Protein AF-A0A645E9T7-F1 (afdb_monomer)

pLDDT: mean 78.06, std 12.27, range [35.78, 94.56]

Secondary structure (DSSP, 8-state):
-HHHHHHHHHHHHHHHHHHHHHHHHHHHHHHHHHHHHSHHHHHHHHHT--HHHHHHHHHHHHHHHHHHHHHHHHHHHHHHHHTTPPP-TTS-HHHHHHHHHHHHHHHHHHHHHHHHHHHHHHHHHTT-EEEEPPSS--SSS---HHHHHTS--SSS-EEEEEEEEE-TTS-EEEEEEEEEE-S-TTTSEEEEEEEEEEE-SSHHHHHHHHHHHHHS---SSSS-------EE---SSSSEEEEE---TT-TTEEEEEEEETTEEEEEEEEEGGG-----HHHHHHHHHHHHHHHHHHHHHHHT-

Foldseek 3Di:
DVVLVVLVVQLVVLVVVLVVLVVVLVVLVVVVVVLVVQLVSQLCCLFFNDLVSVLVNVVSVLVSVVSVVSNVVSVVVSVCVVVVHDDDPVPPVVVVVVVVVVSVVVVVVSVVVVVVVVVVVVVQVVVFDWAWDDPDDDPALDDDPCQLVVHDPDPWDKGWTWTWGQHPQRKIKIKIKIFTADPDPPPRTQKIKMKIKIFHPFQVSLVSSVVSCQVPVDDDDDDDDAWDHWDWDDDPLAPTKIKTQRDQWALQKIWIWGRHRRMIMIMIIGGCVVPRPNDPVVSVVNHVSCCVRSVNSSSVRVVD

Radius of gyration: 28.61 Å; Cα contacts (8 Å, |Δi|>4): 414; chains: 1; bounding box: 71×38×80 Å

Mean predicted aligned error: 10.93 Å

Solvent-accessible surface area (backbone atoms only — not comparable to full-atom values): 16525 Å² total; per-residue (Å²): 113,65,70,62,53,53,51,52,50,50,43,52,50,34,47,49,51,29,51,50,44,48,50,52,44,51,52,50,52,48,51,49,53,50,43,59,69,39,32,54,51,38,28,48,42,61,40,46,41,57,67,67,59,56,49,51,53,55,51,46,53,54,49,40,52,51,33,47,50,51,29,51,51,46,51,50,52,53,53,41,52,74,71,68,50,77,84,67,86,77,56,68,56,64,61,59,46,51,55,50,48,52,60,55,58,52,49,52,59,54,50,51,50,48,52,52,49,52,52,48,51,55,56,42,68,76,52,62,51,77,37,72,60,72,96,61,87,67,99,55,57,62,79,54,66,47,72,78,71,71,52,79,86,57,100,48,66,76,46,53,37,29,41,54,45,76,32,82,59,55,22,37,38,40,36,41,40,37,35,29,49,39,97,44,92,88,77,41,51,39,33,40,36,36,27,37,29,38,40,39,82,43,42,72,60,32,54,58,30,49,54,21,42,67,76,34,81,63,84,77,83,77,89,84,77,80,58,51,75,73,43,79,50,92,68,92,69,48,80,41,40,35,34,31,45,35,40,104,83,47,26,37,34,33,38,40,40,36,36,45,71,31,34,39,37,40,36,40,40,36,38,57,86,74,40,80,46,91,43,69,69,60,25,49,53,51,37,51,54,49,48,70,59,47,50,60,59,37,35,56,46,71,76,106

Structure (mmCIF, N/CA/C/O backbone):
data_AF-A0A645E9T7-F1
#
_entry.id   AF-A0A645E9T7-F1
#
loop_
_atom_site.group_PDB
_atom_site.id
_atom_site.type_symbol
_atom_site.label_atom_id
_atom_site.label_alt_id
_atom_site.label_comp_id
_atom_site.label_asym_id
_atom_site.label_entity_id
_atom_site.label_seq_id
_atom_site.pdbx_PDB_ins_code
_atom_site.Cartn_x
_atom_site.Cartn_y
_atom_site.Cartn_z
_atom_site.occupancy
_atom_site.B_iso_or_equiv
_atom_site.auth_seq_id
_atom_site.auth_comp_id
_atom_site.auth_asym_id
_atom_site.auth_atom_id
_atom_site.pdbx_PDB_model_num
ATOM 1 N N . MET A 1 1 ? -31.401 12.750 50.108 1.00 61.59 1 MET A N 1
ATOM 2 C CA . MET A 1 1 ? -31.361 13.557 48.861 1.00 61.59 1 MET A CA 1
ATOM 3 C C . MET A 1 1 ? -30.007 13.494 48.147 1.00 61.59 1 MET A C 1
ATOM 5 O O . MET A 1 1 ? -29.998 13.465 46.921 1.00 61.59 1 MET A O 1
ATOM 9 N N . GLU A 1 2 ? -28.879 13.404 48.861 1.00 73.38 2 GLU A N 1
ATOM 10 C CA . GLU A 1 2 ? -27.531 13.361 48.258 1.00 73.38 2 GLU A CA 1
ATOM 11 C C . GLU A 1 2 ? -27.291 12.196 47.285 1.00 73.38 2 GLU A C 1
ATOM 13 O O . GLU A 1 2 ? -26.763 12.416 46.198 1.00 73.38 2 GLU A O 1
ATOM 18 N N . GLN A 1 3 ? -27.745 10.977 47.606 1.00 75.44 3 GLN A N 1
ATOM 19 C CA . GLN A 1 3 ? -27.593 9.815 46.714 1.00 75.44 3 GLN A CA 1
ATOM 20 C C . GLN A 1 3 ? -28.298 9.992 45.360 1.00 75.44 3 GLN A C 1
ATOM 22 O O . GLN A 1 3 ? -27.772 9.593 44.328 1.00 75.44 3 GLN A O 1
ATOM 27 N N . ALA A 1 4 ? -29.474 10.624 45.321 1.00 77.25 4 ALA A N 1
ATOM 28 C CA . ALA A 1 4 ? -30.184 10.864 44.063 1.00 77.25 4 ALA A CA 1
ATOM 29 C C . ALA A 1 4 ? -29.479 11.930 43.203 1.00 77.25 4 ALA A C 1
ATOM 31 O O . ALA A 1 4 ? -29.432 11.817 41.973 1.00 77.25 4 ALA A O 1
ATOM 32 N N . ALA A 1 5 ? -28.900 12.950 43.845 1.00 78.94 5 ALA A N 1
ATOM 33 C CA . ALA A 1 5 ? -28.126 13.991 43.178 1.00 78.94 5 ALA A CA 1
ATOM 34 C C . ALA A 1 5 ? -26.802 13.444 42.615 1.00 78.94 5 ALA A C 1
ATOM 36 O O . ALA A 1 5 ? -26.477 13.712 41.452 1.00 78.94 5 ALA A O 1
ATOM 37 N N . SER A 1 6 ? -26.082 12.618 43.382 1.00 84.81 6 SER A N 1
ATOM 38 C CA . SER A 1 6 ? -24.841 11.977 42.930 1.00 84.81 6 SER A CA 1
ATOM 39 C C . SER A 1 6 ? -25.091 11.025 41.756 1.00 84.81 6 SER A C 1
ATOM 41 O O . SER A 1 6 ? -24.381 11.091 40.752 1.00 84.81 6 SER A O 1
ATOM 43 N N . LEU A 1 7 ? -26.167 10.232 41.797 1.00 84.12 7 LEU A N 1
ATOM 44 C CA . LEU A 1 7 ? -26.533 9.312 40.715 1.00 84.12 7 LEU A CA 1
ATOM 45 C C . LEU A 1 7 ? -26.975 10.046 39.439 1.00 84.12 7 LEU A C 1
ATOM 47 O O . LEU A 1 7 ? -26.697 9.599 38.324 1.00 84.12 7 LEU A O 1
ATOM 51 N N . ARG A 1 8 ? -27.640 11.203 39.576 1.00 86.56 8 ARG A N 1
ATOM 52 C CA . ARG A 1 8 ? -27.990 12.072 38.441 1.00 86.56 8 ARG A CA 1
ATOM 53 C C . ARG A 1 8 ? -26.737 12.682 37.801 1.00 86.56 8 ARG A C 1
ATOM 55 O O . ARG A 1 8 ? -26.662 12.710 36.571 1.00 86.56 8 ARG A O 1
ATOM 62 N N . LYS A 1 9 ? -25.759 13.121 38.605 1.00 89.38 9 LYS A N 1
ATOM 63 C CA . LYS A 1 9 ? -24.458 13.617 38.121 1.00 89.38 9 LYS A CA 1
ATOM 64 C C . LYS A 1 9 ? -23.682 12.511 37.402 1.00 89.38 9 LYS A C 1
ATOM 66 O O . LYS A 1 9 ? -23.244 12.730 36.276 1.00 89.38 9 LYS A O 1
ATOM 71 N N . LEU A 1 10 ? -23.612 11.317 37.994 1.00 88.81 10 LEU A N 1
ATOM 72 C CA . LEU A 1 10 ? -22.956 10.146 37.412 1.00 88.81 10 LEU A CA 1
ATOM 73 C C . LEU A 1 10 ? -23.597 9.747 36.075 1.00 88.81 10 LEU A C 1
ATOM 75 O O . LEU A 1 10 ? -22.903 9.634 35.075 1.00 88.81 10 LEU A O 1
ATOM 79 N N . HIS A 1 11 ? -24.929 9.643 36.009 1.00 89.25 11 HIS A N 1
ATOM 80 C CA . HIS A 1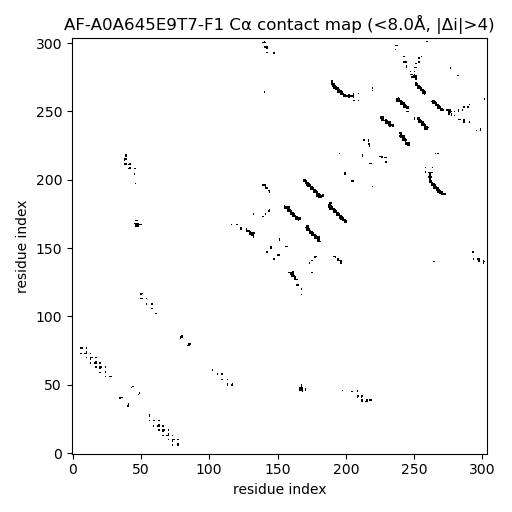 11 ? -25.637 9.346 34.758 1.00 89.25 11 HIS A CA 1
ATOM 81 C C . HIS A 1 11 ? -25.346 10.373 33.657 1.00 89.25 11 HIS A C 1
ATOM 83 O O . HIS A 1 11 ? -25.171 9.999 32.498 1.00 89.25 11 HIS A O 1
ATOM 89 N N . ARG A 1 12 ? -25.325 11.669 33.999 1.00 89.81 12 ARG A N 1
ATOM 90 C CA . ARG A 1 12 ? -25.014 12.736 33.040 1.00 89.81 12 ARG A CA 1
ATOM 91 C C . ARG A 1 12 ? -23.569 12.624 32.550 1.00 89.81 12 ARG A C 1
ATOM 93 O O . ARG A 1 12 ? -23.355 12.723 31.348 1.00 89.81 12 ARG A O 1
ATOM 100 N N . GLY A 1 13 ? -22.623 12.360 33.452 1.00 89.56 13 GLY A N 1
ATOM 101 C CA . GLY A 1 13 ? -21.217 12.129 33.117 1.00 89.56 13 GLY A CA 1
ATOM 102 C C . GLY A 1 13 ? -21.028 10.935 32.184 1.00 89.56 13 GLY A C 1
ATOM 103 O O . GLY A 1 13 ? -20.435 11.081 31.125 1.00 89.56 13 GLY A O 1
ATOM 104 N N . SER A 1 14 ? -21.613 9.780 32.504 1.00 87.94 14 SER A N 1
ATOM 105 C CA . SER A 1 14 ? -21.494 8.572 31.676 1.00 87.94 14 SER A CA 1
ATOM 106 C C . SER A 1 14 ? -22.186 8.706 30.319 1.00 87.94 14 SER A C 1
ATOM 108 O O . SER A 1 14 ? -21.712 8.147 29.336 1.00 87.94 14 SER A O 1
ATOM 110 N N . CYS A 1 15 ? -23.288 9.460 30.244 1.00 92.06 15 CYS A N 1
ATOM 111 C CA . CYS A 1 15 ? -23.944 9.779 28.976 1.00 92.06 15 CYS A CA 1
ATOM 112 C C . CYS A 1 15 ? -23.043 10.648 28.087 1.00 92.06 15 CYS A C 1
ATOM 114 O O . CYS A 1 15 ? -22.895 10.350 26.907 1.00 92.06 15 CYS A O 1
ATOM 116 N N . TRP A 1 16 ? -22.428 11.695 28.645 1.00 92.81 16 TRP A N 1
ATOM 117 C CA . TRP A 1 16 ? -21.474 12.529 27.908 1.00 92.81 16 TRP A CA 1
ATOM 118 C C . TRP A 1 16 ? -20.223 11.755 27.505 1.00 92.81 16 TRP A C 1
ATOM 120 O O . TRP A 1 16 ? -19.808 11.857 26.359 1.00 92.81 16 TRP A O 1
ATOM 130 N N . GLY A 1 17 ? -19.674 10.929 28.398 1.00 90.06 17 GLY A N 1
ATOM 131 C CA . GLY A 1 17 ? -18.536 10.066 28.085 1.00 90.06 17 GLY A CA 1
ATOM 132 C C . GLY A 1 17 ? -18.826 9.129 26.912 1.00 90.06 17 GLY A C 1
ATOM 133 O O . GLY A 1 17 ? -18.000 9.005 26.018 1.00 90.06 17 GLY A O 1
ATOM 134 N N . PHE A 1 18 ? -20.022 8.532 26.856 1.00 92.12 18 PHE A N 1
ATOM 135 C CA . PHE A 1 18 ? -20.445 7.744 25.696 1.00 92.12 18 PHE A CA 1
ATOM 136 C C . PHE A 1 18 ? -20.501 8.577 24.408 1.00 92.12 18 PHE A C 1
ATOM 138 O O . PHE A 1 18 ? -19.943 8.152 23.402 1.00 92.12 18 PHE A O 1
ATOM 145 N N . TRP A 1 19 ? -21.137 9.753 24.427 1.00 94.12 19 TRP A N 1
ATOM 146 C CA . TRP A 1 19 ? -21.243 10.597 23.231 1.00 94.12 19 TRP A CA 1
ATOM 147 C C . TRP A 1 19 ? -19.891 11.110 22.736 1.00 94.12 19 TRP A C 1
ATOM 149 O O . TRP A 1 19 ? -19.667 11.132 21.532 1.00 94.12 19 TRP A O 1
ATOM 159 N N . ILE A 1 20 ? -18.982 11.473 23.644 1.00 93.44 20 ILE A N 1
ATOM 160 C CA . ILE A 1 20 ? -17.613 11.873 23.295 1.00 93.44 20 ILE A CA 1
ATOM 161 C C . ILE A 1 20 ? -16.879 10.702 22.641 1.00 93.44 20 ILE A C 1
ATOM 163 O O . ILE A 1 20 ? -16.322 10.864 21.562 1.00 93.44 20 ILE A O 1
ATOM 167 N N . MET A 1 21 ? -16.927 9.511 23.245 1.00 92.56 21 MET A N 1
ATOM 168 C CA . MET A 1 21 ? -16.282 8.322 22.677 1.00 92.56 21 MET A CA 1
ATOM 169 C C . MET A 1 21 ? -16.868 7.938 21.320 1.00 92.56 21 MET A C 1
ATOM 171 O O . MET A 1 21 ? -16.126 7.553 20.423 1.00 92.56 21 MET A O 1
ATOM 175 N N . LEU A 1 22 ? -18.183 8.084 21.142 1.00 94.56 22 LEU A N 1
ATOM 176 C CA . LEU A 1 22 ?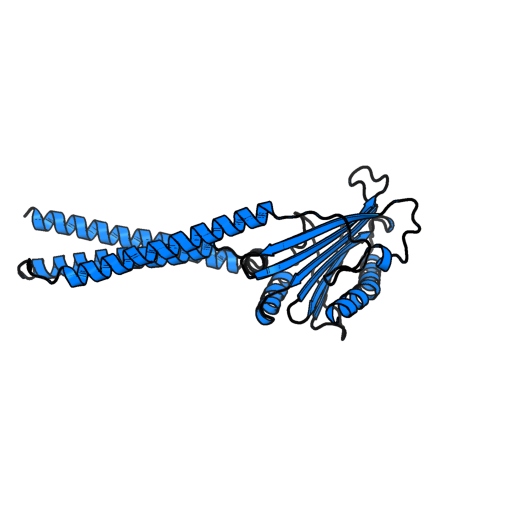 -18.828 7.880 19.851 1.00 94.56 22 LEU A CA 1
ATOM 177 C C . LEU A 1 22 ? -18.350 8.904 18.818 1.00 94.56 22 LEU A C 1
ATOM 179 O O . LEU A 1 22 ? -18.055 8.522 17.693 1.00 94.56 22 LEU A O 1
ATOM 183 N N . ALA A 1 23 ? -18.249 10.182 19.187 1.00 94.38 23 ALA A N 1
ATOM 184 C CA . ALA A 1 23 ? -17.767 11.226 18.287 1.00 94.38 23 ALA A CA 1
ATOM 185 C C . ALA A 1 23 ? -16.312 10.980 17.860 1.00 94.38 23 ALA A C 1
ATOM 187 O O . ALA A 1 23 ? -16.009 11.067 16.674 1.00 94.38 23 ALA A O 1
ATOM 188 N N . VAL A 1 24 ? -15.435 10.603 18.798 1.00 92.19 24 VAL A N 1
ATOM 189 C CA . VAL A 1 24 ? -14.040 10.231 18.505 1.00 92.19 24 VAL A CA 1
ATOM 190 C C . VAL A 1 24 ? -13.982 9.007 17.590 1.00 92.19 24 VAL A C 1
ATOM 192 O O . VAL A 1 24 ? -13.278 9.033 16.586 1.00 92.19 24 VAL A O 1
ATOM 195 N N . PHE A 1 25 ? -14.760 7.962 17.887 1.00 92.50 25 PHE A N 1
ATOM 196 C CA . PHE A 1 25 ? -14.831 6.769 17.044 1.00 92.50 25 PHE A CA 1
ATOM 197 C C . PHE A 1 25 ? -15.296 7.099 15.620 1.00 92.50 25 PHE A C 1
ATOM 199 O O . PHE A 1 25 ? -14.676 6.653 14.662 1.00 92.50 25 PHE A O 1
ATOM 206 N N . LEU A 1 26 ? -16.350 7.906 15.467 1.00 93.69 26 LEU A N 1
ATOM 207 C CA . LEU A 1 26 ? -16.854 8.316 14.155 1.00 93.69 26 LEU A CA 1
ATOM 208 C C . LEU A 1 26 ? -15.856 9.196 13.399 1.00 93.69 26 LEU A C 1
ATOM 210 O O . LEU A 1 26 ? -15.730 9.042 12.190 1.00 93.69 26 LEU A O 1
ATOM 214 N N . ALA A 1 27 ? -15.134 10.083 14.086 1.00 90.81 27 ALA A N 1
ATOM 215 C CA . ALA A 1 27 ? -14.087 10.891 13.469 1.00 90.81 27 ALA A CA 1
ATOM 216 C C . ALA A 1 27 ? -12.943 10.016 12.934 1.00 90.81 27 ALA A C 1
ATOM 218 O O . ALA A 1 27 ? -12.500 10.214 11.807 1.00 90.81 27 ALA A O 1
ATOM 219 N N . LEU A 1 28 ? -12.512 9.011 13.699 1.00 87.56 28 LEU A N 1
ATOM 220 C CA . LEU A 1 28 ? -11.475 8.070 13.272 1.00 87.56 28 LEU A CA 1
ATOM 221 C C . LEU A 1 28 ? -11.954 7.144 12.158 1.00 87.56 28 LEU A C 1
ATOM 223 O O . LEU A 1 28 ? -11.243 6.961 11.179 1.00 87.56 28 LEU A O 1
ATOM 227 N N . ALA A 1 29 ? -13.168 6.603 12.263 1.00 87.38 29 ALA A N 1
ATOM 228 C CA . ALA A 1 29 ? -13.769 5.815 11.192 1.00 87.38 29 ALA A CA 1
ATOM 229 C C . ALA A 1 29 ? -13.926 6.653 9.915 1.00 87.38 29 ALA A C 1
ATOM 231 O O . ALA A 1 29 ? -13.640 6.167 8.829 1.00 87.38 29 ALA A O 1
ATOM 232 N N . GLY A 1 30 ? -14.316 7.923 10.043 1.00 87.38 30 GLY A N 1
ATOM 233 C CA . GLY A 1 30 ? -14.371 8.872 8.937 1.00 87.38 30 GLY A CA 1
ATOM 234 C C . GLY A 1 30 ? -12.996 9.151 8.336 1.00 87.38 30 GLY A C 1
ATOM 235 O O . GLY A 1 30 ? -12.881 9.180 7.120 1.00 87.38 30 GLY A O 1
ATOM 236 N N . PHE A 1 31 ? -11.951 9.287 9.158 1.00 83.94 31 PHE A N 1
ATOM 237 C CA . PHE A 1 31 ? -10.572 9.426 8.684 1.00 83.94 31 PHE A CA 1
ATOM 238 C C . PHE A 1 31 ? -10.086 8.176 7.943 1.00 83.94 31 PHE A C 1
ATOM 240 O O . PHE A 1 31 ? -9.449 8.309 6.908 1.00 83.94 31 PHE A O 1
ATOM 247 N N . GLN A 1 32 ? -10.432 6.980 8.423 1.00 80.19 32 GLN A N 1
ATOM 248 C CA . GLN A 1 32 ? -10.133 5.721 7.737 1.00 80.19 32 GLN A CA 1
ATOM 249 C C . GLN A 1 32 ? -10.895 5.618 6.413 1.00 80.19 32 GLN A C 1
ATOM 251 O O . GLN A 1 32 ? -10.310 5.387 5.370 1.00 80.19 32 GLN A O 1
ATOM 256 N N . VAL A 1 33 ? -12.204 5.870 6.399 1.00 82.31 33 VAL A N 1
ATOM 257 C CA . VAL A 1 33 ? -12.964 5.898 5.139 1.00 82.31 33 VAL A CA 1
ATOM 258 C C . VAL A 1 33 ? -12.376 6.935 4.185 1.00 82.31 33 VAL A C 1
ATOM 260 O O . VAL A 1 33 ? -12.207 6.650 3.008 1.00 82.31 33 VAL A O 1
ATOM 263 N N . TRP A 1 34 ? -12.003 8.108 4.693 1.00 79.25 34 TRP A N 1
ATOM 264 C CA . TRP A 1 34 ? -11.314 9.129 3.920 1.00 79.25 34 TRP A CA 1
ATOM 265 C C . TRP A 1 34 ? -10.007 8.594 3.336 1.00 79.25 34 TRP A C 1
ATOM 267 O O . TRP A 1 34 ? -9.831 8.709 2.134 1.00 79.25 34 TRP A O 1
ATOM 277 N N . THR A 1 35 ? -9.132 7.946 4.115 1.00 68.94 35 THR A N 1
ATOM 278 C CA . THR A 1 35 ? -7.893 7.355 3.581 1.00 68.94 35 THR A CA 1
ATOM 279 C C . THR A 1 35 ? -8.180 6.320 2.499 1.00 68.94 35 THR A C 1
ATOM 281 O O . THR A 1 35 ? -7.559 6.386 1.447 1.00 68.94 35 THR A O 1
ATOM 284 N N . TYR A 1 36 ? -9.175 5.454 2.688 1.00 69.62 36 TYR A N 1
ATOM 285 C CA . TYR A 1 36 ? -9.605 4.489 1.675 1.00 69.62 36 TYR A CA 1
ATOM 286 C C . TYR A 1 36 ? -10.212 5.129 0.423 1.00 69.62 36 TYR A C 1
ATOM 288 O O . TYR A 1 36 ? -10.164 4.525 -0.638 1.00 69.62 36 TYR A O 1
ATOM 296 N N . LEU A 1 37 ? -10.784 6.331 0.487 1.00 73.06 37 LEU A N 1
ATOM 297 C CA . LEU A 1 37 ? -11.301 6.995 -0.714 1.00 73.06 37 LEU A CA 1
ATOM 298 C C . LEU A 1 37 ? -10.167 7.522 -1.610 1.00 73.06 37 LEU A C 1
ATOM 300 O O . LEU A 1 37 ? -10.322 7.546 -2.830 1.00 73.06 37 LEU A O 1
ATOM 304 N N . TYR A 1 38 ? -9.003 7.858 -1.046 1.00 70.75 38 TYR A N 1
ATOM 305 C CA . TYR A 1 38 ? -7.825 8.250 -1.827 1.00 70.75 38 TYR A CA 1
ATOM 306 C C . TYR A 1 38 ? -7.087 7.014 -2.347 1.00 70.75 38 TYR A C 1
ATOM 308 O O . TYR A 1 38 ? -6.498 6.265 -1.571 1.00 70.75 38 TYR A O 1
ATOM 316 N N . SER A 1 39 ? -7.076 6.822 -3.667 1.00 64.88 39 SER A N 1
ATOM 317 C CA . SER A 1 39 ? -6.437 5.669 -4.323 1.00 64.88 39 SER A CA 1
ATOM 318 C C . SER A 1 39 ? -4.955 5.497 -3.972 1.00 64.88 39 SER A C 1
ATOM 320 O O . SER A 1 39 ? -4.537 4.380 -3.688 1.00 64.88 39 SER A O 1
ATOM 322 N N . TYR A 1 40 ? -4.203 6.593 -3.819 1.00 66.62 40 TYR A N 1
ATOM 323 C CA . TYR A 1 40 ? -2.816 6.558 -3.328 1.00 66.62 40 TYR A CA 1
ATOM 324 C C . TYR A 1 40 ? -2.674 5.802 -1.994 1.00 66.62 40 TYR A C 1
ATOM 326 O O . TYR A 1 40 ? -1.855 4.898 -1.854 1.00 66.62 40 TYR A O 1
ATOM 334 N N . ARG A 1 41 ? -3.513 6.133 -1.005 1.00 71.75 41 ARG A N 1
ATOM 335 C CA . ARG A 1 41 ? -3.452 5.488 0.315 1.00 71.75 41 ARG A CA 1
ATOM 336 C C . ARG A 1 41 ? -3.992 4.062 0.278 1.00 71.75 41 ARG A C 1
ATOM 338 O O . ARG A 1 41 ? -3.650 3.282 1.158 1.00 71.75 41 ARG A O 1
ATOM 345 N N . ARG A 1 42 ? -4.825 3.716 -0.711 1.00 75.69 42 ARG A N 1
ATOM 346 C CA . ARG A 1 42 ? -5.284 2.337 -0.919 1.00 75.69 42 ARG A CA 1
ATOM 347 C C . ARG A 1 42 ? -4.148 1.435 -1.378 1.00 75.69 42 ARG A C 1
ATOM 349 O O . ARG A 1 42 ? -3.999 0.369 -0.793 1.00 75.69 42 ARG A O 1
ATOM 356 N N . PHE A 1 43 ? -3.360 1.853 -2.371 1.00 80.31 43 PHE A N 1
ATOM 357 C CA . PHE A 1 43 ? -2.224 1.057 -2.843 1.00 80.31 43 PHE A CA 1
ATOM 358 C C . PHE A 1 43 ? -1.203 0.841 -1.722 1.00 80.31 43 PHE A C 1
ATOM 360 O O . PHE A 1 43 ? -0.895 -0.299 -1.383 1.00 80.31 43 PHE A O 1
ATOM 367 N N . ASP A 1 44 ? -0.782 1.926 -1.066 1.00 76.81 44 ASP A N 1
ATOM 368 C CA . ASP A 1 44 ? 0.151 1.881 0.065 1.00 76.81 44 ASP A CA 1
ATOM 369 C C . ASP A 1 44 ? -0.367 0.994 1.211 1.00 76.81 44 ASP A C 1
ATOM 371 O O . ASP A 1 44 ? 0.355 0.157 1.742 1.00 76.81 44 ASP A O 1
ATOM 375 N N . TYR A 1 45 ? -1.658 1.078 1.547 1.00 76.88 45 TYR A N 1
ATOM 376 C CA . TYR A 1 45 ? -2.251 0.203 2.557 1.00 76.88 45 TYR A CA 1
ATOM 377 C C . TYR A 1 45 ? -2.281 -1.278 2.139 1.00 76.88 45 TYR A C 1
ATOM 379 O O . TYR A 1 45 ? -2.130 -2.151 2.992 1.00 76.88 45 TYR A O 1
ATOM 387 N N . LEU A 1 46 ? -2.495 -1.586 0.858 1.00 79.69 46 LEU A N 1
ATOM 388 C CA . LEU A 1 46 ? -2.510 -2.966 0.356 1.00 79.69 46 LEU A CA 1
ATOM 389 C C . LEU A 1 46 ? -1.106 -3.573 0.271 1.00 79.69 46 LEU A C 1
ATOM 391 O O . LEU A 1 46 ? -0.966 -4.778 0.470 1.00 79.69 46 LEU A O 1
ATOM 395 N N . VAL A 1 47 ? -0.091 -2.749 0.007 1.00 78.88 47 VAL A N 1
ATOM 396 C CA . VAL A 1 47 ? 1.316 -3.157 -0.030 1.00 78.88 47 VAL A CA 1
ATOM 397 C C . VAL A 1 47 ? 1.893 -3.165 1.382 1.00 78.88 47 VAL A C 1
ATOM 399 O O . VAL A 1 47 ? 2.124 -4.229 1.942 1.00 78.88 47 VAL A O 1
ATOM 402 N N . ASN A 1 48 ? 2.035 -2.008 2.020 1.00 74.81 48 ASN A N 1
ATOM 403 C CA . ASN A 1 48 ? 2.755 -1.856 3.285 1.00 74.81 48 ASN A CA 1
ATOM 404 C C . ASN A 1 48 ? 1.915 -2.237 4.510 1.00 74.81 48 ASN A C 1
ATOM 406 O O . ASN A 1 48 ? 2.435 -2.738 5.514 1.00 74.81 48 ASN A O 1
ATOM 410 N N . GLY A 1 49 ? 0.594 -2.064 4.419 1.00 71.19 49 GLY A N 1
ATOM 411 C CA . GLY A 1 49 ? -0.313 -2.245 5.547 1.00 71.19 49 GLY A CA 1
ATOM 412 C C . GLY A 1 49 ? -0.172 -1.141 6.592 1.00 71.19 49 GLY A C 1
ATOM 413 O O . GLY A 1 49 ? 0.816 -0.419 6.669 1.00 71.19 49 GLY A O 1
ATOM 414 N N . ASN A 1 50 ? -1.172 -1.012 7.464 1.00 74.00 50 ASN A N 1
ATOM 415 C CA . ASN A 1 50 ? -1.076 -0.124 8.621 1.00 74.00 50 ASN A CA 1
ATOM 416 C C . ASN A 1 50 ? -1.665 -0.798 9.864 1.00 74.00 50 ASN A C 1
ATOM 418 O O . ASN A 1 50 ? -2.859 -0.700 10.165 1.00 74.00 50 ASN A O 1
ATOM 422 N N . VAL A 1 51 ? -0.808 -1.523 10.590 1.00 67.75 51 VAL A N 1
ATOM 423 C CA . VAL A 1 51 ? -1.221 -2.263 11.793 1.00 67.75 51 VAL A CA 1
ATOM 424 C C . VAL A 1 51 ? -1.615 -1.320 12.929 1.00 67.75 51 VAL A C 1
ATOM 426 O O . VAL A 1 51 ? -2.516 -1.636 13.709 1.00 67.75 51 VAL A O 1
ATOM 429 N N . THR A 1 52 ? -0.999 -0.139 12.989 1.00 72.81 52 THR A N 1
ATOM 430 C CA . THR A 1 52 ? -1.332 0.905 13.962 1.00 72.81 52 THR A CA 1
ATOM 431 C C . THR A 1 52 ? -2.789 1.338 13.810 1.00 72.81 52 THR A C 1
ATOM 433 O O . THR A 1 52 ? -3.527 1.387 14.796 1.00 72.81 52 THR A O 1
ATOM 436 N N . ASP A 1 53 ? -3.244 1.555 12.578 1.00 75.38 53 ASP A N 1
ATOM 437 C CA . ASP A 1 53 ? -4.617 1.956 12.275 1.00 75.38 53 ASP A CA 1
ATOM 438 C C . ASP A 1 53 ? -5.641 0.868 12.620 1.00 75.38 53 ASP A C 1
ATOM 440 O O . ASP A 1 53 ? -6.655 1.150 13.270 1.00 75.38 53 ASP A O 1
ATOM 444 N N . VAL A 1 54 ? -5.359 -0.389 12.258 1.00 75.38 54 VAL A N 1
ATOM 445 C CA . VAL A 1 54 ? -6.221 -1.538 12.594 1.00 75.38 54 VAL A CA 1
ATOM 446 C C . VAL A 1 54 ? -6.326 -1.715 14.110 1.00 75.38 54 VAL A C 1
ATOM 448 O O . VAL A 1 54 ? -7.42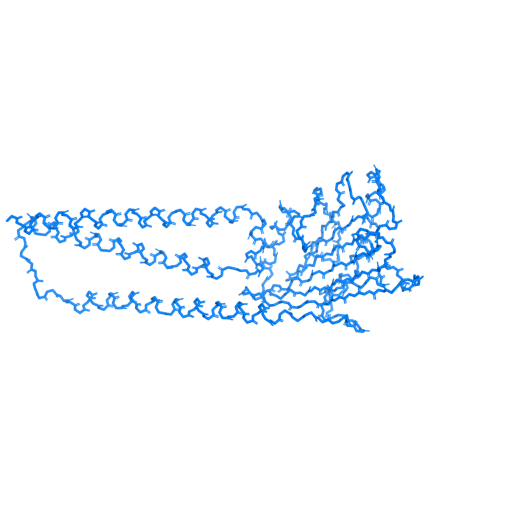6 -1.905 14.640 1.00 75.38 54 VAL A O 1
ATOM 451 N N . TYR A 1 55 ? -5.207 -1.606 14.832 1.00 80.69 55 TYR A N 1
ATOM 452 C CA . TYR A 1 55 ? -5.199 -1.656 16.291 1.00 80.69 55 TYR A CA 1
ATOM 453 C C . TYR A 1 55 ? -6.056 -0.545 16.894 1.00 80.69 55 TYR A C 1
ATOM 455 O O . TYR A 1 55 ? -6.920 -0.831 17.727 1.00 80.69 55 TYR A O 1
ATOM 463 N N . TRP A 1 56 ? -5.843 0.711 16.481 1.00 81.94 56 TRP A N 1
ATOM 464 C CA . TRP A 1 56 ? -6.593 1.839 17.029 1.00 81.94 56 TRP A CA 1
ATOM 465 C C . TRP A 1 56 ? -8.082 1.663 16.773 1.00 81.94 56 TRP A C 1
ATOM 467 O O . TRP A 1 56 ? -8.877 1.820 17.699 1.00 81.94 56 TRP A O 1
ATOM 477 N N . PHE A 1 57 ? -8.466 1.246 15.567 1.00 84.62 57 PHE A N 1
ATOM 478 C CA . PHE A 1 57 ? -9.856 0.957 15.243 1.00 84.62 57 PHE A CA 1
ATOM 479 C C . PHE A 1 57 ? -10.470 -0.073 16.207 1.00 84.62 57 PHE A C 1
ATOM 481 O O . PHE A 1 57 ? -11.488 0.208 16.847 1.00 84.62 57 PHE A O 1
ATOM 488 N N . LEU A 1 58 ? -9.826 -1.232 16.388 1.00 84.00 58 LEU A N 1
ATOM 489 C CA . LEU A 1 58 ? -10.295 -2.282 17.303 1.00 84.00 58 LEU A CA 1
ATOM 490 C C . LEU A 1 58 ? -10.331 -1.812 18.765 1.00 84.00 58 LEU A C 1
ATOM 492 O O . LEU A 1 58 ? -11.285 -2.104 19.493 1.00 84.00 58 LEU A O 1
ATOM 496 N N . PHE A 1 59 ? -9.325 -1.051 19.193 1.00 85.75 59 PHE A N 1
ATOM 497 C CA . PHE A 1 59 ? -9.262 -0.462 20.525 1.00 85.75 59 PHE A CA 1
ATOM 498 C C . PHE A 1 59 ? -10.455 0.468 20.783 1.00 85.75 59 PHE A C 1
ATOM 500 O O . PHE A 1 59 ? -11.156 0.313 21.787 1.00 85.75 59 PHE A O 1
ATOM 507 N N . TYR A 1 60 ? -10.755 1.385 19.859 1.00 88.19 60 TYR A N 1
ATOM 508 C CA . TYR A 1 60 ? -11.882 2.306 20.006 1.00 88.19 60 TYR A CA 1
ATOM 509 C C . TYR A 1 60 ? -13.239 1.601 19.964 1.00 88.19 60 TYR A C 1
ATOM 511 O O . TYR A 1 60 ? -14.139 2.010 20.700 1.00 88.19 60 TYR A O 1
ATOM 519 N N . VAL A 1 61 ? -13.397 0.520 19.190 1.00 88.25 61 VAL A N 1
ATOM 520 C CA . VAL A 1 61 ? -14.617 -0.310 19.227 1.00 88.25 61 VAL A CA 1
ATOM 521 C C . VAL A 1 61 ? -14.850 -0.871 20.634 1.00 88.25 61 VAL A C 1
ATOM 523 O O . VAL A 1 61 ? -15.960 -0.777 21.172 1.00 88.25 61 VAL A O 1
ATOM 526 N N . LEU A 1 62 ? -13.804 -1.408 21.268 1.00 87.19 62 LEU A N 1
ATOM 527 C CA . LEU A 1 62 ? -13.888 -1.944 22.629 1.00 87.19 62 LEU A CA 1
ATOM 528 C C . LEU A 1 62 ? -14.169 -0.853 23.662 1.00 87.19 62 LEU A C 1
ATOM 530 O O . LEU A 1 62 ? -14.966 -1.060 24.583 1.00 87.19 62 LEU A O 1
ATOM 534 N N . GLU A 1 63 ? -13.548 0.317 23.525 1.00 88.56 63 GLU A N 1
ATOM 535 C CA . GLU A 1 63 ? -13.813 1.428 24.436 1.00 88.56 63 GLU A CA 1
ATOM 536 C C . GLU A 1 63 ? -15.228 1.986 24.275 1.00 88.56 63 GLU A C 1
ATOM 538 O O . GLU A 1 63 ? -15.917 2.215 25.272 1.00 88.56 63 GLU A O 1
ATOM 543 N N . LEU A 1 64 ? -15.732 2.100 23.045 1.00 90.88 64 LEU A N 1
ATOM 544 C CA . LEU A 1 64 ? -17.111 2.503 22.781 1.00 90.88 64 LEU A CA 1
ATOM 545 C C . LEU A 1 64 ? -18.108 1.523 23.416 1.00 90.88 64 LEU A C 1
ATOM 547 O O . LEU A 1 64 ? -19.079 1.941 24.061 1.00 90.88 64 LEU A O 1
ATOM 551 N N . GLN A 1 65 ? -17.848 0.216 23.300 1.00 89.38 65 GLN A N 1
ATOM 552 C CA . GLN A 1 65 ? -18.635 -0.822 23.964 1.00 89.38 65 GLN A CA 1
ATOM 553 C C . GLN A 1 65 ? -18.615 -0.651 25.492 1.00 89.38 65 GLN A C 1
ATOM 555 O O . GLN A 1 65 ? -19.669 -0.731 26.138 1.00 89.38 65 GLN A O 1
ATOM 560 N N . ASN A 1 66 ? -17.445 -0.388 26.083 1.00 87.44 66 ASN A N 1
ATOM 561 C CA . ASN A 1 66 ? -17.300 -0.161 27.522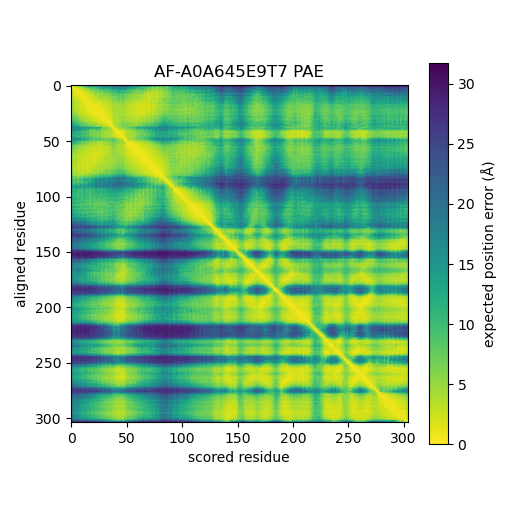 1.00 87.44 66 ASN A CA 1
ATOM 562 C C . ASN A 1 66 ? -18.077 1.077 27.987 1.00 87.44 66 ASN A C 1
ATOM 564 O O . ASN A 1 66 ? -18.821 0.992 28.972 1.00 87.44 66 ASN A O 1
ATOM 568 N N . SER A 1 67 ? -17.979 2.197 27.267 1.00 88.25 67 SER A N 1
ATOM 569 C CA . SER A 1 67 ? -18.716 3.429 27.569 1.00 88.25 67 SER A CA 1
ATOM 570 C C . SER A 1 67 ? -20.229 3.237 27.453 1.00 88.25 67 SER A C 1
ATOM 572 O O . SER A 1 67 ? -20.975 3.639 28.352 1.00 88.25 67 SER A O 1
ATOM 574 N N . LEU A 1 68 ? -20.698 2.547 26.406 1.00 89.62 68 LEU A N 1
ATOM 575 C CA . LEU A 1 68 ? -22.112 2.212 26.219 1.00 89.62 68 LEU A CA 1
ATOM 576 C C . LEU A 1 68 ? -22.636 1.324 27.355 1.00 89.62 68 LEU A C 1
ATOM 578 O O . LEU A 1 68 ? -23.723 1.565 27.892 1.00 89.62 68 LEU A O 1
ATOM 582 N N . ARG A 1 69 ? -21.865 0.302 27.747 1.00 86.06 69 ARG A N 1
ATOM 583 C CA . ARG A 1 69 ? -22.203 -0.593 28.863 1.00 86.06 69 ARG A CA 1
ATOM 584 C C . ARG A 1 69 ? -22.299 0.181 30.171 1.00 86.06 69 ARG A C 1
ATOM 586 O O . ARG A 1 69 ? -23.289 0.043 30.890 1.00 86.06 69 ARG A O 1
ATOM 593 N N . HIS A 1 70 ? -21.305 1.015 30.462 1.00 86.00 70 HIS A N 1
ATOM 594 C CA . HIS A 1 70 ? -21.269 1.836 31.666 1.00 86.00 70 HIS A CA 1
ATOM 595 C C . HIS A 1 70 ? -22.491 2.765 31.749 1.00 86.00 70 HIS A C 1
ATOM 597 O O . HIS A 1 70 ? -23.204 2.768 32.757 1.00 86.00 70 HIS A O 1
ATOM 603 N N . TRP A 1 71 ? -22.818 3.464 30.656 1.00 89.50 71 TRP A N 1
ATOM 604 C CA . TRP A 1 71 ? -24.011 4.307 30.580 1.00 89.50 71 TRP A CA 1
ATOM 605 C C . TRP A 1 71 ? -25.313 3.513 30.779 1.00 89.50 71 TRP A C 1
ATOM 607 O O . TRP A 1 71 ? -26.162 3.910 31.584 1.00 89.50 71 TRP A O 1
ATOM 617 N N . ARG A 1 72 ? -25.474 2.361 30.109 1.00 88.44 72 ARG A N 1
ATOM 618 C CA . ARG A 1 72 ? -26.656 1.491 30.258 1.00 88.44 72 ARG A CA 1
ATOM 619 C C . ARG A 1 72 ? -26.826 0.982 31.687 1.00 88.44 72 ARG A C 1
ATOM 621 O O . ARG A 1 72 ? -27.948 1.003 32.195 1.00 88.44 72 ARG A O 1
ATOM 628 N N . ASN A 1 73 ? -25.743 0.567 32.340 1.00 86.19 73 ASN A N 1
ATOM 629 C CA . ASN A 1 73 ? -25.775 0.070 33.715 1.00 86.19 73 ASN A CA 1
ATOM 630 C C . ASN A 1 73 ? -26.222 1.160 34.693 1.00 86.19 73 ASN A C 1
ATOM 632 O O . ASN A 1 73 ? -27.132 0.931 35.490 1.00 86.19 73 ASN A O 1
ATOM 636 N N . ILE A 1 74 ? -25.680 2.375 34.574 1.00 86.81 74 ILE A N 1
ATOM 637 C CA . ILE A 1 74 ? -26.080 3.503 35.427 1.00 86.81 74 ILE A CA 1
ATOM 638 C C . ILE A 1 74 ? -27.518 3.938 35.138 1.00 86.81 74 ILE A C 1
ATOM 640 O O . ILE A 1 74 ? -28.274 4.240 36.062 1.00 86.81 74 ILE A O 1
ATOM 644 N N . ARG A 1 75 ? -27.945 3.931 33.870 1.00 87.50 75 ARG A N 1
ATOM 645 C CA . ARG A 1 75 ? -29.336 4.221 33.497 1.00 87.50 75 ARG A CA 1
ATOM 646 C C . ARG A 1 75 ? -30.307 3.202 34.096 1.00 87.50 75 ARG A C 1
ATOM 648 O O . ARG A 1 75 ? -31.356 3.604 34.599 1.00 87.50 75 ARG A O 1
ATOM 655 N N . ARG A 1 76 ? -29.974 1.907 34.053 1.00 86.81 76 ARG A N 1
ATOM 656 C CA . ARG A 1 76 ? -30.769 0.834 34.677 1.00 86.81 76 ARG A CA 1
ATOM 657 C C . ARG A 1 76 ? -30.828 1.005 36.191 1.00 86.81 76 ARG A C 1
ATOM 659 O O . ARG A 1 76 ? -31.925 1.022 36.737 1.00 86.81 76 ARG A O 1
ATOM 666 N N . LEU A 1 77 ? -29.685 1.224 36.842 1.00 85.69 77 LEU A N 1
ATOM 667 C CA . LEU A 1 77 ? -29.611 1.466 38.285 1.00 85.69 77 LEU A CA 1
ATOM 668 C C . LEU A 1 77 ? -30.476 2.663 38.702 1.00 85.69 77 LEU A C 1
ATOM 670 O O . LEU A 1 77 ? -31.268 2.566 39.634 1.00 85.69 77 LEU A O 1
ATOM 674 N N . ARG A 1 78 ? -30.394 3.771 37.955 1.00 85.56 78 ARG A N 1
ATOM 675 C CA . ARG A 1 78 ? -31.211 4.965 38.196 1.00 85.56 78 ARG A CA 1
ATOM 676 C C . ARG A 1 78 ? -32.708 4.680 38.095 1.00 85.56 78 ARG A C 1
ATOM 678 O O . ARG A 1 78 ? -33.466 5.193 38.910 1.00 85.56 78 ARG A O 1
ATOM 685 N N . LYS A 1 79 ? -33.131 3.901 37.094 1.00 86.19 79 LYS A N 1
ATOM 686 C CA . LYS A 1 79 ? -34.540 3.517 36.924 1.00 86.19 79 LYS A CA 1
ATOM 687 C C . LYS A 1 79 ? -35.034 2.635 38.075 1.00 86.19 79 LYS A C 1
ATOM 689 O O . LYS A 1 79 ? -36.104 2.917 38.594 1.00 86.19 79 LYS A O 1
ATOM 694 N N . ARG A 1 80 ? -34.249 1.633 38.488 1.00 84.81 80 ARG A N 1
ATOM 695 C CA . ARG A 1 80 ? -34.593 0.727 39.602 1.00 84.81 80 ARG A CA 1
ATOM 696 C C . ARG A 1 80 ? -34.770 1.488 40.917 1.00 84.81 80 ARG A C 1
ATOM 698 O O . ARG A 1 80 ? -35.817 1.394 41.543 1.00 84.81 80 ARG A O 1
ATOM 705 N N . LEU A 1 81 ? -33.806 2.347 41.258 1.00 84.00 81 LEU A N 1
ATOM 706 C CA . LEU A 1 81 ? -33.865 3.170 42.472 1.00 84.00 81 LEU A CA 1
ATOM 707 C C . LEU A 1 81 ? -35.018 4.184 42.452 1.00 84.00 81 LEU A C 1
ATOM 709 O O . LEU A 1 81 ? -35.640 4.425 43.481 1.00 84.00 81 LEU A O 1
ATOM 713 N N . ALA A 1 82 ? -35.331 4.769 41.290 1.00 83.69 82 ALA A N 1
ATOM 714 C CA . ALA A 1 82 ? -36.489 5.655 41.151 1.00 83.69 82 ALA A CA 1
ATOM 715 C C . ALA A 1 82 ? -37.829 4.911 41.301 1.00 83.69 82 ALA A C 1
ATOM 717 O O . ALA A 1 82 ? -38.808 5.523 41.714 1.00 83.69 82 ALA A O 1
ATOM 718 N N . GLY A 1 83 ? -37.866 3.614 40.981 1.00 84.06 83 GLY A N 1
ATOM 719 C CA . GLY A 1 83 ? -39.014 2.731 41.200 1.00 84.06 83 GLY A CA 1
ATOM 720 C C . GLY A 1 83 ? -39.132 2.188 42.628 1.00 84.06 83 GLY A C 1
ATOM 721 O O . GLY A 1 83 ? -40.045 1.416 42.892 1.00 84.06 83 GLY A O 1
ATOM 722 N N . GLY A 1 84 ? -38.228 2.567 43.540 1.00 82.56 84 GLY A N 1
ATOM 723 C CA . GLY A 1 84 ? -38.233 2.105 44.930 1.00 82.56 84 GLY A CA 1
ATOM 724 C C . GLY A 1 84 ? -37.639 0.711 45.145 1.00 82.56 84 GLY A C 1
ATOM 725 O O . GLY A 1 84 ? -37.702 0.202 46.261 1.00 82.56 84 GLY A O 1
ATOM 726 N N . GLU A 1 85 ? -37.040 0.092 44.121 1.00 81.44 85 GLU A N 1
ATOM 727 C CA . GLU A 1 85 ? -36.342 -1.183 44.300 1.00 81.44 85 GLU A CA 1
ATOM 728 C C . GLU A 1 85 ? -35.064 -0.978 45.132 1.00 81.44 85 GLU A C 1
ATOM 730 O O . GLU A 1 85 ? -34.231 -0.133 44.770 1.00 81.44 85 GLU A O 1
ATOM 735 N N . PRO A 1 86 ? -34.866 -1.746 46.219 1.00 76.31 86 PRO A N 1
ATOM 736 C CA . PRO A 1 86 ? -33.645 -1.671 47.005 1.00 76.31 86 PRO A CA 1
ATOM 737 C C . PRO A 1 86 ? -32.434 -2.134 46.186 1.00 76.31 86 PRO A C 1
ATOM 739 O O . PRO A 1 86 ? -32.530 -2.971 45.284 1.00 76.31 86 PRO A O 1
ATOM 742 N N . LEU A 1 87 ? -31.269 -1.573 46.514 1.00 74.62 87 LEU A N 1
ATOM 743 C CA . LEU A 1 87 ? -29.994 -2.019 45.963 1.00 74.62 87 LEU A CA 1
ATOM 744 C C . LEU A 1 87 ? -29.734 -3.455 46.419 1.00 74.62 87 LEU A C 1
ATOM 746 O O . LEU A 1 87 ? -29.583 -3.728 47.606 1.00 74.62 87 LEU A O 1
ATOM 750 N N . ASP A 1 88 ? -29.683 -4.368 45.457 1.00 73.06 88 ASP A N 1
ATOM 751 C CA . ASP A 1 88 ? -29.324 -5.753 45.720 1.00 73.06 88 ASP A CA 1
ATOM 752 C C . ASP A 1 88 ? -27.811 -5.853 45.958 1.00 73.06 88 ASP A C 1
ATOM 754 O O . ASP A 1 88 ? -27.009 -5.878 45.022 1.00 73.06 88 ASP A O 1
ATOM 758 N N . HIS A 1 89 ? -27.423 -5.871 47.232 1.00 71.19 89 HIS A N 1
ATOM 759 C CA . HIS A 1 89 ? -26.036 -6.042 47.663 1.00 71.19 89 HIS A CA 1
ATOM 760 C C . HIS A 1 89 ? -25.526 -7.484 47.490 1.00 71.19 89 HIS A C 1
ATOM 762 O O . HIS A 1 89 ? -24.322 -7.713 47.599 1.00 71.19 89 HIS A O 1
ATOM 768 N N . HIS A 1 90 ? -26.417 -8.435 47.187 1.00 68.00 90 HIS A N 1
ATOM 769 C CA . HIS A 1 90 ? -26.098 -9.834 46.904 1.00 68.00 90 HIS A CA 1
ATOM 770 C C . HIS A 1 90 ? -26.111 -10.161 45.407 1.00 68.00 90 HIS A C 1
ATOM 772 O O . HIS A 1 90 ? -25.885 -11.316 45.040 1.00 68.00 90 HIS A O 1
ATOM 778 N N . ALA A 1 91 ? -26.330 -9.160 44.545 1.00 67.31 91 ALA A N 1
ATOM 779 C CA . ALA A 1 91 ? -26.256 -9.326 43.102 1.00 67.31 91 ALA A CA 1
ATOM 780 C C . ALA A 1 91 ? -24.935 -10.005 42.724 1.00 67.31 91 ALA A C 1
ATOM 782 O O . ALA A 1 91 ? -23.881 -9.646 43.254 1.00 67.31 91 ALA A O 1
ATOM 783 N N . ASP A 1 92 ? -25.000 -10.981 41.811 1.00 68.94 92 ASP A N 1
ATOM 784 C CA . ASP A 1 92 ? -23.891 -11.887 41.509 1.00 68.94 92 ASP A CA 1
ATOM 785 C C . ASP A 1 92 ? -22.698 -11.141 40.885 1.00 68.94 92 ASP A C 1
ATOM 787 O O . ASP A 1 92 ? -22.511 -11.045 39.665 1.00 68.94 92 ASP A O 1
ATOM 791 N N . TYR A 1 93 ? -21.875 -10.571 41.764 1.00 68.44 93 TYR A N 1
ATOM 792 C CA . TYR A 1 93 ? -20.737 -9.731 41.428 1.00 68.44 93 TYR A CA 1
ATOM 793 C C . TYR A 1 93 ? -19.717 -10.518 40.606 1.00 68.44 93 TYR A C 1
ATOM 795 O O . TYR A 1 93 ? -19.015 -9.941 39.780 1.00 68.44 93 TYR A O 1
ATOM 803 N N . ARG A 1 94 ? -19.686 -11.853 40.747 1.00 69.50 94 ARG A N 1
ATOM 804 C CA . ARG A 1 94 ? -18.840 -12.730 39.931 1.00 69.50 94 ARG A CA 1
ATOM 805 C C . ARG A 1 94 ? -19.209 -12.696 38.460 1.00 69.50 94 ARG A C 1
ATOM 807 O O . ARG A 1 94 ? -18.302 -12.784 37.642 1.00 69.50 94 ARG A O 1
ATOM 814 N N . ALA A 1 95 ? -20.488 -12.616 38.098 1.00 73.12 95 ALA A N 1
ATOM 815 C CA . ALA A 1 95 ? -20.892 -12.597 36.692 1.00 73.12 95 ALA A CA 1
ATOM 816 C C . ALA A 1 95 ? -20.499 -11.267 36.027 1.00 73.12 95 ALA A C 1
ATOM 818 O O . ALA A 1 95 ? -19.890 -11.253 34.956 1.00 73.12 95 ALA A O 1
ATOM 819 N N . ALA A 1 96 ? -20.753 -10.146 36.711 1.00 70.44 96 ALA A N 1
ATOM 820 C CA . ALA A 1 96 ? -20.330 -8.823 36.257 1.00 70.44 96 ALA A CA 1
ATOM 821 C C . ALA A 1 96 ? -18.796 -8.691 36.205 1.00 70.44 96 ALA A C 1
ATOM 823 O O . ALA A 1 96 ? -18.254 -8.181 35.223 1.00 70.44 96 ALA A O 1
ATOM 824 N N . HIS A 1 97 ? -18.096 -9.199 37.223 1.00 76.50 97 HIS A N 1
ATOM 825 C CA . HIS A 1 97 ? -16.638 -9.190 37.290 1.00 76.50 97 HIS A CA 1
ATOM 826 C C . HIS A 1 97 ? -16.011 -10.070 36.207 1.00 76.50 97 HIS A C 1
ATOM 828 O O . HIS A 1 97 ? -15.101 -9.606 35.532 1.00 76.50 97 HIS A O 1
ATOM 834 N N . ARG A 1 98 ? -16.534 -11.280 35.954 1.00 77.25 98 ARG A N 1
ATOM 835 C CA . ARG A 1 98 ? -16.068 -12.153 34.861 1.00 77.25 98 ARG A CA 1
ATOM 836 C C . ARG A 1 98 ? -16.137 -11.454 33.510 1.00 77.25 98 ARG A C 1
ATOM 838 O O . ARG A 1 98 ? -15.180 -11.506 32.749 1.00 77.25 98 ARG A O 1
ATOM 845 N N . HIS A 1 99 ? -17.230 -10.752 33.229 1.00 72.69 99 HIS A N 1
ATOM 846 C CA . HIS A 1 99 ? -17.369 -10.033 31.965 1.00 72.69 99 HIS A CA 1
ATOM 847 C C . HIS A 1 99 ? -16.446 -8.811 31.857 1.00 72.69 99 HIS A C 1
ATOM 849 O O . HIS A 1 99 ? -15.949 -8.524 30.769 1.00 72.69 99 HIS A O 1
ATOM 855 N N . TYR A 1 100 ? -16.216 -8.090 32.960 1.00 75.00 100 TYR A N 1
ATOM 856 C CA . TYR A 1 100 ? -15.243 -6.993 33.011 1.00 75.00 100 TYR A CA 1
ATOM 857 C C . TYR A 1 100 ? -13.810 -7.497 32.840 1.00 75.00 100 TYR A C 1
ATOM 859 O O . TYR A 1 100 ? -13.058 -6.933 32.045 1.00 75.00 100 TYR A O 1
ATOM 867 N N . ALA A 1 101 ? -13.469 -8.580 33.534 1.00 78.31 101 ALA A N 1
ATOM 868 C CA . ALA A 1 101 ? -12.189 -9.255 33.433 1.00 78.31 101 ALA A CA 1
ATOM 869 C C . ALA A 1 101 ? -11.954 -9.737 31.999 1.00 78.31 101 ALA A C 1
ATOM 871 O O . ALA A 1 101 ? -10.919 -9.419 31.438 1.00 78.31 101 ALA A O 1
ATOM 872 N N . LEU A 1 102 ? -12.942 -10.364 31.349 1.00 81.31 102 LEU A N 1
ATOM 873 C CA . LEU A 1 102 ? -12.840 -10.786 29.948 1.00 81.31 102 LEU A CA 1
ATOM 874 C C . LEU A 1 102 ? -12.531 -9.608 29.006 1.00 81.31 102 LEU A C 1
ATOM 876 O O . LEU A 1 102 ? -11.621 -9.694 28.188 1.00 81.31 102 LEU A O 1
ATOM 880 N N . THR A 1 103 ? -13.240 -8.479 29.151 1.00 75.50 103 THR A N 1
ATOM 881 C CA . THR A 1 103 ? -12.975 -7.278 28.335 1.00 75.50 103 THR A CA 1
ATOM 882 C C . THR A 1 103 ? -11.607 -6.657 28.615 1.00 75.50 103 THR A C 1
ATOM 884 O O . THR A 1 103 ? -10.979 -6.138 27.700 1.00 75.50 103 THR A O 1
ATOM 887 N N . ALA A 1 104 ? -11.132 -6.704 29.862 1.00 79.62 104 ALA A N 1
ATOM 888 C CA . ALA A 1 104 ? -9.804 -6.217 30.224 1.00 79.62 104 ALA A CA 1
ATOM 889 C C . ALA A 1 104 ? -8.702 -7.154 29.706 1.00 79.62 104 ALA A C 1
ATOM 891 O O . ALA A 1 104 ? -7.708 -6.690 29.157 1.00 79.62 104 ALA A O 1
ATOM 892 N N . TYR A 1 105 ? -8.915 -8.467 29.803 1.00 84.69 105 TYR A N 1
ATOM 893 C CA . TYR A 1 105 ? -8.003 -9.476 29.284 1.00 84.69 105 TYR A CA 1
ATOM 894 C C . TYR A 1 105 ? -7.916 -9.464 27.771 1.00 84.69 105 TYR A C 1
ATOM 896 O O . TYR A 1 105 ? -6.873 -9.840 27.276 1.00 84.69 105 TYR A O 1
ATOM 904 N N . TRP A 1 106 ? -8.937 -9.004 27.041 1.00 81.44 106 TRP A N 1
ATOM 905 C CA . TRP A 1 106 ? -8.857 -8.852 25.585 1.00 81.44 106 TRP A CA 1
ATOM 906 C C . TRP A 1 106 ? -7.980 -7.670 25.143 1.00 81.44 106 TRP A C 1
ATOM 908 O O . TRP A 1 106 ? -7.407 -7.692 24.058 1.00 81.44 106 TRP A O 1
ATOM 918 N N . LYS A 1 107 ? -7.804 -6.654 25.999 1.00 80.62 107 LYS A N 1
ATOM 919 C CA . LYS A 1 107 ? -6.912 -5.519 25.707 1.00 80.62 107 LYS A CA 1
ATOM 920 C C . LYS A 1 107 ? -5.438 -5.922 25.714 1.00 80.62 107 LYS A C 1
ATOM 922 O O . LYS A 1 107 ? -4.668 -5.385 24.932 1.00 80.62 107 LYS A O 1
ATOM 927 N N . LEU A 1 108 ? -5.057 -6.876 26.564 1.00 83.62 108 LEU A N 1
ATOM 928 C CA . LEU A 1 108 ? -3.688 -7.395 26.657 1.00 83.62 108 LEU A CA 1
ATOM 929 C C . LEU A 1 108 ? -3.173 -8.038 25.355 1.00 83.62 108 LEU A C 1
ATOM 931 O O . LEU A 1 108 ? -2.137 -7.591 24.880 1.00 83.62 108 LEU A O 1
ATOM 935 N N . PRO A 1 109 ? -3.845 -9.030 24.738 1.00 83.56 109 PRO A N 1
ATOM 936 C CA . PRO A 1 109 ? -3.405 -9.619 23.481 1.00 83.56 109 PRO A CA 1
ATOM 937 C C . PRO A 1 109 ? -3.469 -8.616 22.330 1.00 83.56 109 PRO A C 1
ATOM 939 O O . PRO A 1 109 ? -2.583 -8.638 21.490 1.00 83.56 109 PRO A O 1
ATOM 942 N N . LEU A 1 110 ? -4.445 -7.698 22.310 1.00 81.12 110 LEU A N 1
ATOM 943 C CA . LEU A 1 110 ? -4.466 -6.598 21.337 1.00 81.12 110 LEU A CA 1
ATOM 944 C C . LEU A 1 110 ? -3.231 -5.704 21.458 1.00 81.12 110 LEU A C 1
ATOM 946 O O . LEU A 1 110 ? -2.616 -5.359 20.454 1.00 81.12 110 LEU A O 1
ATOM 950 N N . TRP A 1 111 ? -2.853 -5.351 22.685 1.00 81.12 111 TRP A N 1
ATOM 951 C CA . TRP A 1 111 ? -1.662 -4.554 22.947 1.00 81.12 111 TRP A CA 1
ATOM 952 C C . TRP A 1 111 ? -0.377 -5.317 22.609 1.00 81.12 111 TRP A C 1
ATOM 954 O O . TRP A 1 111 ? 0.512 -4.760 21.977 1.00 81.12 111 TRP A O 1
ATOM 964 N N . LEU A 1 112 ? -0.294 -6.605 22.958 1.00 84.50 112 LEU A N 1
ATOM 965 C CA . LEU A 1 112 ? 0.836 -7.461 22.586 1.00 84.50 112 LEU A CA 1
ATOM 966 C C . LEU A 1 112 ? 0.968 -7.601 21.068 1.00 84.50 112 LEU A C 1
ATOM 968 O O . LEU A 1 112 ? 2.082 -7.559 20.562 1.00 84.50 112 LEU A O 1
ATOM 972 N N . LEU A 1 113 ? -0.149 -7.728 20.347 1.00 81.56 113 LEU A N 1
ATOM 973 C CA . LEU A 1 113 ? -0.161 -7.794 18.888 1.00 81.56 113 LEU A CA 1
ATOM 974 C C . LEU A 1 113 ? 0.328 -6.482 18.270 1.00 81.56 113 LEU A C 1
ATOM 976 O O . LEU A 1 113 ? 1.137 -6.526 17.350 1.00 81.56 113 LEU A O 1
ATOM 980 N N . LEU A 1 114 ? -0.084 -5.328 18.809 1.00 80.69 114 LEU A N 1
ATOM 981 C CA . LEU A 1 114 ? 0.451 -4.032 18.384 1.00 80.69 114 LEU A CA 1
ATOM 982 C C . LEU A 1 114 ? 1.957 -3.939 18.626 1.00 80.69 114 LEU A C 1
ATOM 984 O O . LEU A 1 114 ? 2.690 -3.546 17.731 1.00 80.69 114 LEU A O 1
ATOM 988 N N . VAL A 1 115 ? 2.423 -4.283 19.827 1.00 81.75 115 VAL A N 1
ATOM 989 C CA . VAL A 1 115 ? 3.851 -4.201 20.160 1.00 81.75 115 VAL A CA 1
ATOM 990 C C . VAL A 1 115 ? 4.663 -5.142 19.277 1.00 81.75 115 VAL A C 1
ATOM 992 O O . VAL A 1 115 ? 5.698 -4.736 18.766 1.00 81.75 115 VAL A O 1
ATOM 995 N N . ALA A 1 116 ? 4.185 -6.365 19.042 1.00 79.88 116 ALA A N 1
ATOM 996 C CA . ALA A 1 116 ? 4.828 -7.300 18.126 1.00 79.88 116 ALA A CA 1
ATOM 997 C C . ALA A 1 116 ? 4.875 -6.752 16.693 1.00 79.88 116 ALA A C 1
ATOM 999 O O . ALA A 1 116 ? 5.909 -6.858 16.043 1.00 79.88 116 ALA A O 1
ATOM 1000 N N . ALA A 1 117 ? 3.793 -6.128 16.224 1.00 73.56 117 ALA A N 1
ATOM 1001 C CA . ALA A 1 117 ? 3.741 -5.514 14.904 1.00 73.56 117 ALA A CA 1
ATOM 1002 C C . ALA A 1 117 ? 4.672 -4.304 14.774 1.00 73.56 117 ALA A C 1
ATOM 1004 O O . ALA A 1 117 ? 5.364 -4.193 13.774 1.00 73.56 117 ALA A O 1
ATOM 1005 N N . LEU A 1 118 ? 4.739 -3.437 15.787 1.00 74.56 118 LEU A N 1
ATOM 1006 C CA . LEU A 1 118 ? 5.671 -2.308 15.810 1.00 74.56 118 LEU A CA 1
ATOM 1007 C C . LEU A 1 118 ? 7.123 -2.789 15.853 1.00 74.56 118 LEU A C 1
ATOM 1009 O O . LEU A 1 118 ? 7.951 -2.280 15.113 1.00 74.56 118 LEU A O 1
ATOM 1013 N N . ILE A 1 119 ? 7.428 -3.804 16.669 1.00 78.56 119 ILE A N 1
ATOM 1014 C CA . ILE A 1 119 ? 8.763 -4.417 16.701 1.00 78.56 119 ILE A CA 1
ATOM 1015 C C . ILE A 1 119 ? 9.106 -5.022 15.339 1.00 78.56 119 ILE A C 1
ATOM 1017 O O . ILE A 1 119 ? 10.235 -4.860 14.891 1.00 78.56 119 ILE A O 1
ATOM 1021 N N . ALA A 1 120 ? 8.158 -5.700 14.684 1.00 70.38 120 ALA A N 1
ATOM 1022 C CA . ALA A 1 120 ? 8.358 -6.238 13.343 1.00 70.38 120 ALA A CA 1
ATOM 1023 C C . ALA A 1 120 ? 8.623 -5.114 12.333 1.00 70.38 120 ALA A C 1
ATOM 1025 O O . ALA A 1 120 ? 9.628 -5.182 11.642 1.00 70.38 120 ALA A O 1
ATOM 1026 N N . GLN A 1 121 ? 7.805 -4.056 12.311 1.00 67.00 121 GLN A N 1
ATOM 1027 C CA . GLN A 1 121 ? 8.006 -2.891 11.439 1.00 67.00 121 GLN A CA 1
ATOM 1028 C C . GLN A 1 121 ? 9.383 -2.254 11.644 1.00 67.00 121 GLN A C 1
ATOM 1030 O O . GLN A 1 121 ? 10.126 -2.091 10.686 1.00 67.00 121 GLN A O 1
ATOM 1035 N N . THR A 1 122 ? 9.771 -1.976 12.892 1.00 68.00 122 THR A N 1
ATOM 1036 C CA . THR A 1 122 ? 11.098 -1.426 13.189 1.00 68.00 122 THR A CA 1
ATOM 1037 C C . THR A 1 122 ? 12.210 -2.398 12.788 1.00 68.00 122 THR A C 1
ATOM 1039 O O . THR A 1 122 ? 13.226 -1.984 12.249 1.00 68.00 122 THR A O 1
ATOM 1042 N N . ALA A 1 123 ? 12.044 -3.703 13.020 1.00 68.06 123 ALA A N 1
ATOM 1043 C CA . ALA A 1 123 ? 13.031 -4.700 12.611 1.00 68.06 123 ALA A CA 1
ATOM 1044 C C . ALA A 1 123 ? 13.142 -4.846 11.084 1.00 68.06 123 ALA A C 1
ATOM 1046 O O . ALA A 1 123 ? 14.218 -5.208 10.615 1.00 68.06 123 ALA A O 1
ATOM 1047 N N . HIS A 1 124 ? 12.063 -4.593 10.339 1.00 63.75 124 HIS A N 1
ATOM 1048 C CA . HIS A 1 124 ? 12.061 -4.562 8.877 1.00 63.75 124 HIS A CA 1
ATOM 1049 C C . HIS A 1 124 ? 12.764 -3.311 8.347 1.00 63.75 124 HIS A C 1
ATOM 1051 O O . HIS A 1 124 ? 13.680 -3.462 7.557 1.00 63.75 124 HIS A O 1
ATOM 1057 N N . GLU A 1 125 ? 12.472 -2.128 8.891 1.00 61.59 125 GLU A N 1
ATOM 1058 C CA . GLU A 1 125 ? 13.147 -0.867 8.527 1.00 61.59 125 GLU A CA 1
ATOM 1059 C C . GLU A 1 125 ? 14.673 -0.925 8.763 1.00 61.59 125 GLU A C 1
ATOM 1061 O O . GLU A 1 125 ? 15.463 -0.363 8.012 1.00 61.59 125 GLU A O 1
ATOM 1066 N N . TYR A 1 126 ? 15.130 -1.664 9.782 1.00 59.50 126 TYR A N 1
ATOM 1067 C CA . TYR A 1 126 ? 16.564 -1.904 10.014 1.00 59.50 126 TYR A CA 1
ATOM 1068 C C . TYR A 1 126 ? 17.195 -2.974 9.106 1.00 59.50 126 TYR A C 1
ATOM 1070 O O . TYR A 1 126 ? 18.411 -3.160 9.164 1.00 59.50 126 TYR A O 1
ATOM 1078 N N . ARG A 1 127 ? 16.391 -3.714 8.337 1.00 57.22 127 ARG A N 1
ATOM 1079 C CA . ARG A 1 127 ? 16.807 -4.788 7.421 1.00 57.22 127 ARG A CA 1
ATOM 1080 C C . ARG A 1 127 ? 16.623 -4.424 5.950 1.00 57.22 127 ARG A C 1
ATOM 1082 O O . ARG A 1 127 ? 16.755 -5.318 5.118 1.00 57.22 127 ARG A O 1
ATOM 1089 N N . ASP A 1 128 ? 16.330 -3.164 5.639 1.00 58.66 128 ASP A N 1
ATOM 1090 C CA . ASP A 1 128 ? 16.389 -2.656 4.271 1.00 58.66 128 ASP A CA 1
ATOM 1091 C C . ASP A 1 128 ? 17.842 -2.738 3.789 1.00 58.66 128 ASP A C 1
ATOM 1093 O O . ASP A 1 128 ? 18.649 -1.815 3.931 1.00 58.66 128 ASP A O 1
ATOM 1097 N N . ASP A 1 129 ? 18.202 -3.913 3.285 1.00 61.91 129 ASP A N 1
ATOM 1098 C CA . ASP A 1 129 ? 19.530 -4.209 2.798 1.00 61.91 129 ASP A CA 1
ATOM 1099 C C . ASP A 1 129 ? 19.611 -3.703 1.355 1.00 61.91 129 ASP A C 1
ATOM 1101 O O . ASP A 1 129 ? 19.052 -4.278 0.419 1.00 61.91 129 ASP A O 1
ATOM 1105 N N . VAL A 1 130 ? 20.312 -2.585 1.177 1.00 63.47 130 VAL A N 1
ATOM 1106 C CA . VAL A 1 130 ? 20.737 -2.140 -0.149 1.00 63.47 130 VAL A CA 1
ATOM 1107 C C . VAL A 1 130 ? 21.887 -3.042 -0.577 1.00 63.47 130 VAL A C 1
ATOM 1109 O O . VAL A 1 130 ? 22.989 -2.986 -0.021 1.00 63.47 130 VAL A O 1
ATOM 1112 N N . HIS A 1 131 ? 21.628 -3.892 -1.561 1.00 70.81 131 HIS A N 1
ATOM 1113 C CA . HIS A 1 131 ? 22.619 -4.802 -2.109 1.00 70.81 131 HIS A CA 1
ATOM 1114 C C . HIS A 1 131 ? 23.203 -4.241 -3.411 1.00 70.81 131 HIS A C 1
ATOM 1116 O O . HIS A 1 131 ? 22.493 -3.586 -4.184 1.00 70.81 131 HIS A O 1
ATOM 1122 N N . PRO A 1 132 ? 24.495 -4.499 -3.693 1.00 75.88 132 PRO A N 1
ATOM 1123 C CA . PRO A 1 132 ? 25.044 -4.213 -5.012 1.00 75.88 132 PRO A CA 1
ATOM 1124 C C . PRO A 1 132 ? 24.275 -4.999 -6.081 1.00 75.88 132 PRO A C 1
ATOM 1126 O O . PRO A 1 132 ? 23.656 -6.023 -5.785 1.00 75.88 132 PRO A O 1
ATOM 1129 N N . LEU A 1 133 ? 24.334 -4.533 -7.328 1.00 79.62 133 LEU A N 1
ATOM 1130 C CA . LEU A 1 133 ? 23.699 -5.232 -8.442 1.00 79.62 133 LEU A CA 1
ATOM 1131 C C . LEU A 1 133 ? 24.170 -6.694 -8.529 1.00 79.62 133 LEU A C 1
ATOM 1133 O O . LEU A 1 133 ? 25.375 -6.951 -8.450 1.00 79.62 133 LEU A O 1
ATOM 1137 N N . PRO A 1 134 ? 23.256 -7.653 -8.745 1.00 74.75 134 PRO A N 1
ATOM 1138 C CA . PRO A 1 134 ? 23.641 -9.034 -8.975 1.00 74.75 134 PRO A CA 1
ATOM 1139 C C . PRO A 1 134 ? 24.401 -9.157 -10.304 1.00 74.75 134 PRO A C 1
ATOM 1141 O O . PRO A 1 134 ? 24.020 -8.553 -11.308 1.00 74.75 134 PRO A O 1
ATOM 1144 N N . GLU A 1 135 ? 25.462 -9.968 -10.322 1.00 68.12 135 GLU A N 1
ATOM 1145 C CA . GLU A 1 135 ? 26.288 -10.230 -11.518 1.00 68.12 135 GLU A CA 1
ATOM 1146 C C . GLU A 1 135 ? 25.577 -11.108 -12.572 1.00 68.12 135 GLU A C 1
ATOM 1148 O O . GLU A 1 135 ? 26.102 -11.321 -13.662 1.00 68.12 135 GLU A O 1
ATOM 1153 N N . GLY A 1 136 ? 24.392 -11.641 -12.254 1.00 69.88 136 GLY A N 1
ATOM 1154 C CA . GLY A 1 136 ? 23.608 -12.514 -13.127 1.00 69.88 136 GLY A CA 1
ATOM 1155 C C . GLY A 1 136 ? 22.121 -12.159 -13.150 1.00 69.88 136 GLY A C 1
ATOM 1156 O O . GLY A 1 136 ? 21.725 -11.035 -12.837 1.00 69.88 136 GLY A O 1
ATOM 1157 N N . ALA A 1 137 ? 21.294 -13.136 -13.532 1.00 67.62 137 ALA A N 1
ATOM 1158 C CA . ALA A 1 137 ? 19.843 -12.976 -13.538 1.00 67.62 137 ALA A CA 1
ATOM 1159 C C . ALA A 1 137 ? 19.325 -12.645 -12.130 1.00 67.62 137 ALA A C 1
ATOM 1161 O O . ALA A 1 137 ? 19.767 -13.234 -11.145 1.00 67.62 137 ALA A O 1
ATOM 1162 N N . THR A 1 138 ? 18.397 -11.694 -12.054 1.00 75.44 138 THR A N 1
ATOM 1163 C CA . THR A 1 138 ? 17.723 -11.315 -10.812 1.00 75.44 138 THR A CA 1
ATOM 1164 C C . THR A 1 138 ? 16.789 -12.429 -10.344 1.00 75.44 138 THR A C 1
ATOM 1166 O O . THR A 1 138 ? 16.166 -13.107 -11.160 1.00 75.44 138 THR A O 1
ATOM 1169 N N . ASP A 1 139 ? 16.638 -12.571 -9.026 1.00 77.06 139 ASP A N 1
ATOM 1170 C CA . ASP A 1 139 ? 15.724 -13.550 -8.412 1.00 77.06 139 ASP A CA 1
ATOM 1171 C C . ASP A 1 139 ? 14.236 -13.180 -8.575 1.00 77.06 139 ASP A C 1
ATOM 1173 O O . ASP A 1 139 ? 13.345 -13.954 -8.219 1.00 77.06 139 ASP A O 1
ATOM 1177 N N . PHE A 1 140 ? 13.960 -11.995 -9.119 1.00 81.12 140 PHE A N 1
ATOM 1178 C CA . PHE A 1 140 ? 12.627 -11.477 -9.391 1.00 81.12 140 PHE A CA 1
ATOM 1179 C C . PHE A 1 140 ? 12.510 -10.965 -10.838 1.00 81.12 140 PHE A C 1
ATOM 1181 O O . PHE A 1 140 ? 13.533 -10.683 -11.479 1.00 81.12 140 PHE A O 1
ATOM 1188 N N . PRO A 1 141 ? 11.277 -10.828 -11.368 1.00 84.06 141 PRO A N 1
ATOM 1189 C CA . PRO A 1 141 ? 11.021 -10.284 -12.698 1.00 84.06 141 PRO A CA 1
ATOM 1190 C C . PRO A 1 141 ? 11.459 -8.818 -12.812 1.00 84.06 141 PRO A C 1
ATOM 1192 O O . PRO A 1 141 ? 10.699 -7.897 -12.525 1.00 84.06 141 PRO A O 1
ATOM 1195 N N . ALA A 1 142 ? 12.701 -8.608 -13.238 1.00 86.31 142 ALA A N 1
ATOM 1196 C CA . ALA A 1 142 ? 13.310 -7.293 -13.388 1.00 86.31 142 ALA A CA 1
ATOM 1197 C C . ALA A 1 142 ? 14.026 -7.195 -14.731 1.00 86.31 142 ALA A C 1
ATOM 1199 O O . ALA A 1 142 ? 14.686 -8.147 -15.133 1.00 86.31 142 ALA A O 1
ATOM 1200 N N . VAL A 1 143 ? 13.919 -6.058 -15.419 1.00 85.81 143 VAL A N 1
ATOM 1201 C CA . VAL A 1 143 ? 14.717 -5.798 -16.628 1.00 85.81 143 VAL A CA 1
ATOM 1202 C C . VAL A 1 143 ? 16.009 -5.097 -16.252 1.00 85.81 143 VAL A C 1
ATOM 1204 O O . VAL A 1 143 ? 16.001 -4.206 -15.407 1.00 85.81 143 VAL A O 1
ATOM 1207 N N . ARG A 1 144 ? 17.111 -5.491 -16.894 1.00 86.81 144 ARG A N 1
ATOM 1208 C CA . ARG A 1 144 ? 18.404 -4.817 -16.753 1.00 86.81 144 ARG A CA 1
ATOM 1209 C C . ARG A 1 144 ? 18.563 -3.761 -17.843 1.00 86.81 144 ARG A C 1
ATOM 1211 O O . ARG A 1 144 ? 18.191 -3.981 -18.996 1.00 86.81 144 ARG A O 1
ATOM 1218 N N . LEU A 1 145 ? 19.171 -2.633 -17.511 1.00 85.88 145 LEU A N 1
ATOM 1219 C CA . LEU A 1 145 ? 19.419 -1.530 -18.433 1.00 85.88 145 LEU A CA 1
ATOM 1220 C C . LEU A 1 145 ? 20.291 -1.971 -19.620 1.00 85.88 145 LEU A C 1
ATOM 1222 O O . LEU A 1 145 ? 20.064 -1.546 -20.755 1.00 85.88 145 LEU A O 1
ATOM 1226 N N . GLU A 1 146 ? 21.224 -2.897 -19.386 1.00 81.25 146 GLU A N 1
ATOM 1227 C CA . GLU A 1 146 ? 22.050 -3.504 -20.436 1.00 81.25 146 GLU A CA 1
ATOM 1228 C C . GLU A 1 146 ? 21.233 -4.274 -21.491 1.00 81.25 146 GLU A C 1
ATOM 1230 O O . GLU A 1 146 ? 21.588 -4.260 -22.670 1.00 81.25 146 GLU A O 1
ATOM 1235 N N . GLU A 1 147 ? 20.119 -4.901 -21.101 1.00 85.12 147 GLU A N 1
ATOM 1236 C CA . GLU A 1 147 ? 19.253 -5.679 -21.997 1.00 85.12 147 GLU A CA 1
ATOM 1237 C C . GLU A 1 147 ? 18.395 -4.767 -22.868 1.00 85.12 147 GLU A C 1
ATOM 1239 O O . GLU A 1 147 ? 18.157 -5.063 -24.038 1.00 85.12 147 GLU A O 1
ATOM 1244 N N . VAL A 1 148 ? 17.965 -3.631 -22.313 1.00 83.44 148 VAL A N 1
ATOM 1245 C CA . VAL A 1 148 ? 17.157 -2.638 -23.033 1.00 83.44 148 VAL A CA 1
ATOM 1246 C C . VAL A 1 148 ? 17.987 -1.922 -24.099 1.00 83.44 148 VAL A C 1
ATOM 1248 O O . VAL A 1 148 ? 17.480 -1.639 -25.188 1.00 83.44 148 VAL A O 1
ATOM 1251 N N . ARG A 1 149 ? 19.262 -1.627 -23.806 1.00 77.88 149 ARG A N 1
ATOM 1252 C CA . ARG A 1 149 ? 20.152 -0.881 -24.716 1.00 77.88 149 ARG A CA 1
ATOM 1253 C C . ARG A 1 149 ? 21.068 -1.758 -25.578 1.00 77.88 149 ARG A C 1
ATOM 1255 O O . ARG A 1 149 ? 21.670 -1.237 -26.512 1.00 77.88 149 ARG A O 1
ATOM 1262 N N . GLY A 1 150 ? 21.119 -3.072 -25.347 1.00 63.22 150 GLY A N 1
ATOM 1263 C CA . GLY A 1 150 ? 21.854 -4.014 -26.200 1.00 63.22 150 GLY A CA 1
ATOM 1264 C C . GLY A 1 150 ? 23.352 -4.116 -25.896 1.00 63.22 150 GLY A C 1
ATOM 1265 O O . GLY A 1 150 ? 24.153 -4.303 -26.811 1.00 63.22 150 GLY A O 1
ATOM 1266 N N . GLY A 1 151 ? 23.723 -4.032 -24.618 1.00 57.16 151 GLY A N 1
ATOM 1267 C CA . GLY A 1 151 ? 25.105 -4.107 -24.154 1.00 57.16 151 GLY A CA 1
ATOM 1268 C C . GLY A 1 151 ? 25.739 -2.731 -23.946 1.00 57.16 151 GLY A C 1
ATOM 1269 O O . GLY A 1 151 ? 25.560 -1.801 -24.724 1.00 57.16 151 GLY A O 1
ATOM 1270 N N . LEU A 1 152 ? 26.487 -2.630 -22.854 1.00 56.50 152 LEU A N 1
ATOM 1271 C CA . LEU A 1 152 ? 27.134 -1.462 -22.249 1.00 56.50 152 LEU A CA 1
ATOM 1272 C C . LEU A 1 152 ? 28.224 -0.765 -23.099 1.00 56.50 152 LEU A C 1
ATOM 1274 O O . LEU A 1 152 ? 29.300 -0.445 -22.606 1.00 56.50 152 LEU A O 1
ATOM 1278 N N . THR A 1 153 ? 28.000 -0.524 -24.389 1.00 50.41 153 THR A N 1
ATOM 1279 C CA . THR A 1 153 ? 28.989 0.118 -25.277 1.00 50.41 153 THR A CA 1
ATOM 1280 C C . THR A 1 153 ? 28.964 1.653 -25.217 1.00 50.41 153 THR A C 1
ATOM 1282 O O . THR A 1 153 ? 29.151 2.309 -26.241 1.00 50.41 153 THR A O 1
ATOM 1285 N N . GLY A 1 154 ? 28.716 2.228 -24.038 1.00 54.69 154 GLY A N 1
ATOM 1286 C CA . GLY A 1 154 ? 28.878 3.659 -23.756 1.00 54.69 154 GLY A CA 1
ATOM 1287 C C . GLY A 1 154 ? 30.209 3.936 -23.050 1.00 54.69 154 GLY A C 1
ATOM 1288 O O . GLY A 1 154 ? 30.772 3.048 -22.416 1.00 54.69 154 GLY A O 1
ATOM 1289 N N . GLU A 1 155 ? 30.729 5.165 -23.135 1.00 54.78 155 GLU A N 1
ATOM 1290 C CA . GLU A 1 155 ? 31.926 5.589 -22.376 1.00 54.78 155 GLU A CA 1
ATOM 1291 C C . GLU A 1 155 ? 31.697 5.597 -20.846 1.00 54.78 155 GLU A C 1
ATOM 1293 O O . GLU A 1 155 ? 32.656 5.695 -20.079 1.00 54.78 155 GLU A O 1
ATOM 1298 N N . ASN A 1 156 ? 30.445 5.438 -20.398 1.00 61.41 156 ASN A N 1
ATOM 1299 C CA . ASN A 1 156 ? 30.016 5.552 -19.009 1.00 61.41 156 ASN A CA 1
ATOM 1300 C C . ASN A 1 156 ? 29.700 4.185 -18.376 1.00 61.41 156 ASN A C 1
ATOM 1302 O O . ASN A 1 156 ? 29.098 3.309 -18.995 1.00 61.41 156 ASN A O 1
ATOM 1306 N N . ALA A 1 157 ? 30.075 4.006 -17.106 1.00 67.88 157 ALA A N 1
ATOM 1307 C CA . ALA A 1 157 ? 29.741 2.807 -16.337 1.00 67.88 157 ALA A CA 1
ATOM 1308 C C . ALA A 1 157 ? 28.275 2.839 -15.863 1.00 67.88 157 ALA A C 1
ATOM 1310 O O . ALA A 1 157 ? 27.816 3.866 -15.355 1.00 67.88 157 ALA A O 1
ATOM 1311 N N . ILE A 1 158 ? 27.567 1.706 -15.974 1.00 75.19 158 ILE A N 1
ATOM 1312 C CA . ILE A 1 158 ? 26.282 1.498 -15.288 1.00 75.19 158 ILE A CA 1
ATOM 1313 C C . ILE A 1 158 ? 26.550 1.208 -13.817 1.00 75.19 158 ILE A C 1
ATOM 1315 O O . ILE A 1 158 ? 27.397 0.385 -13.464 1.00 75.19 158 ILE A O 1
ATOM 1319 N N . TRP A 1 159 ? 25.780 1.874 -12.973 1.00 77.75 159 TRP A N 1
ATOM 1320 C CA . TRP A 1 159 ? 25.714 1.637 -11.544 1.00 77.75 159 TRP A CA 1
ATOM 1321 C C . TRP A 1 159 ? 24.295 1.269 -11.174 1.00 77.75 159 TRP A C 1
ATOM 1323 O O . TRP A 1 159 ? 23.352 1.544 -11.912 1.00 77.75 159 TRP A O 1
ATOM 1333 N N . GLY A 1 160 ? 24.140 0.672 -10.006 1.00 80.38 160 GLY A N 1
ATOM 1334 C CA . GLY A 1 160 ? 22.820 0.437 -9.485 1.00 80.38 160 GLY A CA 1
ATOM 1335 C C . GLY A 1 160 ? 22.837 -0.228 -8.136 1.00 80.38 160 GLY A C 1
ATOM 1336 O O . GLY A 1 160 ? 23.887 -0.545 -7.567 1.00 80.38 160 GLY A O 1
ATOM 1337 N N . GLU A 1 161 ? 21.634 -0.450 -7.657 1.00 83.50 161 GLU A N 1
ATOM 1338 C CA . GLU A 1 161 ? 21.360 -1.084 -6.391 1.00 83.50 161 GLU A CA 1
ATOM 1339 C C . GLU A 1 161 ? 20.128 -1.968 -6.516 1.00 83.50 161 GLU A C 1
ATOM 1341 O O . GLU A 1 161 ? 19.251 -1.752 -7.357 1.00 83.50 161 GLU A O 1
ATOM 1346 N N . THR A 1 162 ? 20.083 -2.976 -5.660 1.00 83.19 162 THR A N 1
ATOM 1347 C CA . THR A 1 162 ? 18.888 -3.779 -5.444 1.00 83.19 162 THR A CA 1
ATOM 1348 C C . THR A 1 162 ? 18.407 -3.578 -4.022 1.00 83.19 162 THR A C 1
ATOM 1350 O O . THR A 1 162 ? 19.216 -3.448 -3.100 1.00 83.19 162 THR A O 1
ATOM 1353 N N . ARG A 1 163 ? 17.090 -3.522 -3.849 1.00 82.12 163 ARG A N 1
ATOM 1354 C CA . ARG A 1 163 ? 16.441 -3.431 -2.543 1.00 82.12 163 ARG A CA 1
ATOM 1355 C C . ARG A 1 163 ? 15.408 -4.532 -2.428 1.00 82.12 163 ARG A C 1
ATOM 1357 O O . ARG A 1 163 ? 14.734 -4.862 -3.400 1.00 82.12 163 ARG A O 1
ATOM 1364 N N . HIS A 1 164 ? 15.299 -5.088 -1.235 1.00 80.62 164 HIS A N 1
ATOM 1365 C CA . HIS A 1 164 ? 14.374 -6.164 -0.935 1.00 80.62 164 HIS A CA 1
ATOM 1366 C C . HIS A 1 164 ? 13.633 -5.845 0.356 1.00 80.62 164 HIS A C 1
ATOM 1368 O O . HIS A 1 164 ? 14.247 -5.753 1.417 1.00 80.62 164 HIS A O 1
ATOM 1374 N N . GLU A 1 165 ? 12.316 -5.711 0.271 1.00 77.75 165 GLU A N 1
ATOM 1375 C CA . GLU A 1 165 ? 11.465 -5.312 1.383 1.00 77.75 165 GLU A CA 1
ATOM 1376 C C . GLU A 1 165 ? 10.360 -6.349 1.630 1.00 77.75 165 GLU A C 1
ATOM 1378 O O . GLU A 1 165 ? 9.682 -6.837 0.720 1.00 77.75 165 GLU A O 1
ATOM 1383 N N . TRP A 1 166 ? 10.153 -6.677 2.908 1.00 72.25 166 TRP A N 1
ATOM 1384 C CA . TRP A 1 166 ? 9.021 -7.480 3.364 1.00 72.25 166 TRP A CA 1
ATOM 1385 C C . TRP A 1 166 ? 8.016 -6.584 4.066 1.00 72.25 166 TRP A C 1
ATOM 1387 O O . TRP A 1 166 ? 8.309 -6.001 5.108 1.00 72.25 166 TRP A O 1
ATOM 1397 N N . THR A 1 167 ? 6.799 -6.554 3.545 1.00 74.75 167 THR A N 1
ATOM 1398 C CA . THR A 1 167 ? 5.726 -5.744 4.118 1.00 74.75 167 THR A CA 1
ATOM 1399 C C . THR A 1 167 ? 4.910 -6.516 5.158 1.00 74.75 167 THR A C 1
ATOM 1401 O O . THR A 1 167 ? 4.865 -7.752 5.187 1.00 74.75 167 THR A O 1
ATOM 1404 N N . MET A 1 168 ? 4.157 -5.785 5.982 1.00 68.94 168 MET A N 1
ATOM 1405 C CA . MET A 1 168 ? 3.295 -6.380 7.011 1.00 68.94 168 MET A CA 1
ATOM 1406 C C . MET A 1 168 ? 2.085 -7.133 6.445 1.00 68.94 168 MET A C 1
ATOM 1408 O O . MET A 1 168 ? 1.489 -7.952 7.148 1.00 68.94 168 MET A O 1
ATOM 1412 N N . THR A 1 169 ? 1.698 -6.869 5.197 1.00 74.12 169 THR A N 1
ATOM 1413 C CA . THR A 1 169 ? 0.614 -7.595 4.514 1.00 74.12 169 THR A CA 1
ATOM 1414 C C . THR A 1 169 ? 1.086 -8.939 3.949 1.00 74.12 169 THR A C 1
ATOM 1416 O O . THR A 1 169 ? 0.266 -9.746 3.503 1.00 74.12 169 THR A O 1
ATOM 1419 N N . GLY A 1 170 ? 2.396 -9.206 4.000 1.00 73.12 170 GLY A N 1
ATOM 1420 C CA . GLY A 1 170 ? 3.029 -10.355 3.363 1.00 73.12 170 GLY A CA 1
ATOM 1421 C C . GLY A 1 170 ? 3.339 -10.133 1.883 1.00 73.12 170 GLY A C 1
ATOM 1422 O O . GLY A 1 170 ? 3.709 -11.093 1.208 1.00 73.12 170 GLY A O 1
ATOM 1423 N N . VAL A 1 171 ? 3.188 -8.903 1.378 1.00 81.50 171 VAL A N 1
ATOM 1424 C CA . VAL A 1 171 ? 3.734 -8.503 0.077 1.00 81.50 171 VAL A CA 1
ATOM 1425 C C . VAL A 1 171 ? 5.254 -8.437 0.186 1.00 81.50 171 VAL A C 1
ATOM 1427 O O . VAL A 1 171 ? 5.792 -7.885 1.148 1.00 81.50 171 VAL A O 1
ATOM 1430 N N . VAL A 1 172 ? 5.933 -9.019 -0.793 1.00 83.62 172 VAL A N 1
ATOM 1431 C CA . VAL A 1 172 ? 7.380 -8.873 -0.973 1.00 83.62 172 VAL A CA 1
ATOM 1432 C C . VAL A 1 172 ? 7.595 -7.864 -2.087 1.00 83.62 172 VAL A C 1
ATOM 1434 O O . VAL A 1 172 ? 7.004 -8.032 -3.155 1.00 83.62 172 VAL A O 1
ATOM 1437 N N . ALA A 1 173 ? 8.375 -6.823 -1.824 1.00 84.88 173 ALA A N 1
ATOM 1438 C CA . ALA A 1 173 ? 8.734 -5.809 -2.800 1.00 84.88 173 ALA A CA 1
ATOM 1439 C C . ALA A 1 173 ? 10.226 -5.926 -3.116 1.00 84.88 173 ALA A C 1
ATOM 1441 O O . ALA A 1 173 ? 11.072 -5.810 -2.234 1.00 84.88 173 ALA A O 1
ATOM 1442 N N . ASP A 1 174 ? 10.530 -6.177 -4.379 1.00 85.12 174 ASP A N 1
ATOM 1443 C CA . ASP A 1 174 ? 11.884 -6.247 -4.905 1.00 85.12 174 ASP A CA 1
ATOM 1444 C C . ASP A 1 174 ? 12.097 -5.075 -5.861 1.00 85.12 174 ASP A C 1
ATOM 1446 O O . ASP A 1 174 ? 11.331 -4.913 -6.807 1.00 85.12 174 ASP A O 1
ATOM 1450 N N . GLU A 1 175 ? 13.121 -4.260 -5.636 1.00 86.12 175 GLU A N 1
ATOM 1451 C CA . GLU A 1 175 ? 13.478 -3.120 -6.481 1.00 86.12 175 GLU A CA 1
ATOM 1452 C C . GLU A 1 175 ? 14.866 -3.330 -7.079 1.00 86.12 175 GLU A C 1
ATOM 1454 O O . GLU A 1 175 ? 15.809 -3.711 -6.384 1.00 86.12 175 GLU A O 1
ATOM 1459 N N . ILE A 1 176 ? 15.010 -3.027 -8.366 1.00 86.19 176 ILE A N 1
ATOM 1460 C CA . ILE A 1 176 ? 16.305 -2.799 -8.998 1.00 86.19 176 ILE A CA 1
ATOM 1461 C C . ILE A 1 176 ? 16.315 -1.403 -9.598 1.00 86.19 176 ILE A C 1
ATOM 1463 O O . ILE A 1 176 ? 15.445 -1.048 -10.395 1.00 86.19 176 ILE A O 1
ATOM 1467 N N . ARG A 1 177 ? 17.324 -0.620 -9.233 1.00 85.31 177 ARG A N 1
ATOM 1468 C CA . ARG A 1 177 ? 17.540 0.714 -9.779 1.00 85.31 177 ARG A CA 1
ATOM 1469 C C . ARG A 1 177 ? 18.906 0.761 -10.430 1.00 85.31 177 ARG A C 1
ATOM 1471 O O . ARG A 1 177 ? 19.910 0.523 -9.768 1.00 85.31 177 ARG A O 1
ATOM 1478 N N . GLU A 1 178 ? 18.936 1.082 -11.713 1.00 85.94 178 GLU A N 1
ATOM 1479 C CA . GLU A 1 178 ? 20.148 1.197 -12.515 1.00 85.94 178 GLU A CA 1
ATOM 1480 C C . GLU A 1 178 ? 20.217 2.556 -13.193 1.00 85.94 178 GLU A C 1
ATOM 1482 O O . GLU A 1 178 ? 19.214 3.077 -13.683 1.00 85.94 178 GLU A O 1
ATOM 1487 N N . TRP A 1 179 ? 21.411 3.130 -13.244 1.00 85.12 179 TRP A N 1
ATOM 1488 C CA . TRP A 1 179 ? 21.649 4.396 -13.914 1.00 85.12 179 TRP A CA 1
ATOM 1489 C C . TRP A 1 179 ? 23.004 4.427 -14.609 1.00 85.12 179 TRP A C 1
ATOM 1491 O O . TRP A 1 179 ? 24.001 3.869 -14.146 1.00 85.12 179 TRP A O 1
ATOM 1501 N N . GLU A 1 180 ? 23.032 5.127 -15.734 1.00 83.00 180 GLU A N 1
ATOM 1502 C CA . GLU A 1 180 ? 24.239 5.465 -16.477 1.00 83.00 180 GLU A CA 1
ATOM 1503 C C . GLU A 1 180 ? 24.622 6.906 -16.115 1.00 83.00 180 GLU A C 1
ATOM 1505 O O . GLU A 1 180 ? 23.850 7.838 -16.369 1.00 83.00 180 GLU A O 1
ATOM 1510 N N . TYR A 1 181 ? 25.784 7.100 -15.477 1.00 70.75 181 TYR A N 1
ATOM 1511 C CA . TYR A 1 181 ? 26.280 8.445 -15.155 1.00 70.75 181 TYR A CA 1
ATOM 1512 C C . TYR A 1 181 ? 26.619 9.216 -16.433 1.00 70.75 181 TYR A C 1
ATOM 1514 O O . TYR A 1 181 ? 27.122 8.639 -17.389 1.00 70.75 181 TYR A O 1
ATOM 1522 N N . ALA A 1 182 ? 26.405 10.528 -16.421 1.00 66.12 182 ALA A N 1
ATOM 1523 C CA . ALA A 1 182 ? 26.980 11.438 -17.408 1.00 66.12 182 ALA A CA 1
ATOM 1524 C C . ALA A 1 182 ? 27.348 12.770 -16.755 1.00 66.12 182 ALA A C 1
ATOM 1526 O O . ALA A 1 182 ? 26.948 13.040 -15.622 1.00 66.12 182 ALA A O 1
ATOM 1527 N N . ASP A 1 183 ? 28.061 13.620 -17.497 1.00 58.78 183 ASP A N 1
ATOM 1528 C CA . ASP A 1 183 ? 28.443 14.986 -17.107 1.00 58.78 183 ASP A CA 1
ATOM 1529 C C . ASP A 1 183 ? 27.237 15.963 -17.049 1.00 58.78 183 ASP A C 1
ATOM 1531 O O . ASP A 1 183 ? 27.341 17.139 -17.405 1.00 58.78 183 ASP A O 1
ATOM 1535 N N . ASP A 1 184 ? 26.063 15.495 -16.618 1.00 58.94 184 ASP A N 1
ATOM 1536 C CA . ASP A 1 184 ? 24.905 16.340 -16.336 1.00 58.94 184 ASP A CA 1
ATOM 1537 C C . ASP A 1 184 ? 25.078 17.029 -14.974 1.00 58.94 184 ASP A C 1
ATOM 1539 O O . ASP A 1 184 ? 25.231 16.382 -13.937 1.00 58.94 184 ASP A O 1
ATOM 1543 N N . VAL A 1 185 ? 25.054 18.362 -14.977 1.00 52.22 185 VAL A N 1
ATOM 1544 C CA . VAL A 1 185 ? 25.425 19.198 -13.821 1.00 52.22 185 VAL A CA 1
ATOM 1545 C C . VAL A 1 185 ? 24.366 19.176 -12.705 1.00 52.22 185 VAL A C 1
ATOM 1547 O O . VAL A 1 185 ? 24.675 19.533 -11.568 1.00 52.22 185 VAL A O 1
ATOM 1550 N N . GLU A 1 186 ? 23.128 18.766 -12.997 1.00 54.16 186 GLU A N 1
ATOM 1551 C CA . GLU A 1 186 ? 21.995 18.862 -12.067 1.00 54.16 186 GLU A CA 1
ATOM 1552 C C . GLU A 1 186 ? 21.639 17.515 -11.421 1.00 54.16 186 GLU A C 1
ATOM 1554 O O . GLU A 1 186 ? 21.297 17.462 -10.240 1.00 54.16 186 GLU A O 1
ATOM 1559 N N . THR A 1 187 ? 21.753 16.417 -12.172 1.00 57.50 187 THR A N 1
ATOM 1560 C CA . THR A 1 187 ? 21.304 15.083 -11.738 1.00 57.50 187 THR A CA 1
ATOM 1561 C C . THR A 1 187 ? 22.373 13.997 -11.830 1.00 57.50 187 THR A C 1
ATOM 1563 O O . THR A 1 187 ? 22.205 12.929 -11.239 1.00 57.50 187 THR A O 1
ATOM 1566 N N . GLY A 1 188 ? 23.471 14.243 -12.553 1.00 60.66 188 GLY A N 1
ATOM 1567 C CA . GLY A 1 188 ? 24.590 13.313 -12.709 1.00 60.66 188 GLY A CA 1
ATOM 1568 C C . GLY A 1 188 ? 24.296 12.040 -13.513 1.00 60.66 188 GLY A C 1
ATOM 1569 O O . GLY A 1 188 ? 25.200 11.238 -13.688 1.00 60.66 188 GLY A O 1
ATOM 1570 N N . SER A 1 189 ? 23.084 11.807 -14.027 1.00 63.84 189 SER A N 1
ATOM 1571 C CA . SER A 1 189 ? 22.753 10.592 -14.800 1.00 63.84 189 SER A CA 1
ATOM 1572 C C . SER A 1 189 ? 22.152 10.923 -16.163 1.00 63.84 189 SER A C 1
ATOM 1574 O O . SER A 1 189 ? 21.335 11.832 -16.284 1.00 63.84 189 SER A O 1
ATOM 1576 N N . GLN A 1 190 ? 22.517 10.172 -17.200 1.00 76.69 190 GLN A N 1
ATOM 1577 C CA . GLN A 1 190 ? 21.928 10.289 -18.540 1.00 76.69 190 GLN A CA 1
ATOM 1578 C C . GLN A 1 190 ? 20.719 9.376 -18.710 1.00 76.69 190 GLN A C 1
ATOM 1580 O O . GLN A 1 190 ? 19.729 9.774 -19.320 1.00 76.69 190 GLN A O 1
ATOM 1585 N N . VAL A 1 191 ? 20.798 8.166 -18.161 1.00 82.81 191 VAL A N 1
ATOM 1586 C CA . VAL A 1 191 ? 19.772 7.134 -18.306 1.00 82.81 191 VAL A CA 1
ATOM 1587 C C . VAL A 1 191 ? 19.491 6.519 -16.951 1.00 82.81 191 VAL A C 1
ATOM 1589 O O . VAL A 1 191 ? 20.415 6.298 -16.171 1.00 82.81 191 VAL A O 1
ATOM 1592 N N . GLU A 1 192 ? 18.222 6.244 -16.679 1.00 84.44 192 GLU A N 1
ATOM 1593 C CA . GLU A 1 192 ? 17.768 5.592 -15.459 1.00 84.44 192 GLU A CA 1
ATOM 1594 C C . GLU A 1 192 ? 16.707 4.546 -15.805 1.00 84.44 192 GLU A C 1
ATOM 1596 O O . GLU A 1 192 ? 15.761 4.816 -16.546 1.00 84.44 192 GLU A O 1
ATOM 1601 N N . LEU A 1 193 ? 16.872 3.344 -15.262 1.00 87.38 193 LEU A N 1
ATOM 1602 C CA . LEU A 1 193 ? 15.886 2.278 -15.293 1.00 87.38 193 LEU A CA 1
ATOM 1603 C C . LEU A 1 193 ? 15.628 1.843 -13.857 1.00 87.38 193 LEU A C 1
ATOM 1605 O O . LEU A 1 193 ? 16.543 1.431 -13.148 1.00 87.38 193 LEU A O 1
ATOM 1609 N N . ASN A 1 194 ? 14.375 1.908 -13.440 1.00 87.12 194 ASN A N 1
ATOM 1610 C CA . ASN A 1 194 ? 13.943 1.397 -12.156 1.00 87.12 194 ASN A CA 1
ATOM 1611 C C . ASN A 1 194 ? 12.825 0.382 -12.375 1.00 87.12 194 ASN A C 1
ATOM 1613 O O . ASN A 1 194 ? 11.854 0.685 -13.062 1.00 87.12 194 ASN A O 1
ATOM 1617 N N . THR A 1 195 ? 12.968 -0.824 -11.833 1.00 89.12 195 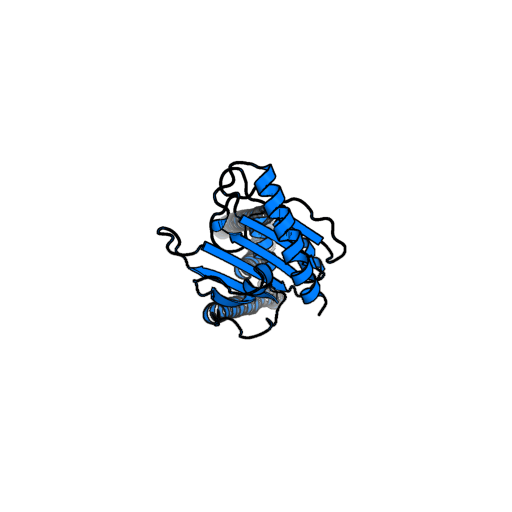THR A N 1
ATOM 1618 C CA . THR A 1 195 ? 11.916 -1.840 -11.856 1.00 89.12 195 THR A CA 1
ATOM 1619 C C . THR A 1 195 ? 11.609 -2.311 -10.445 1.00 89.12 195 THR A C 1
ATOM 1621 O O . THR A 1 195 ? 12.501 -2.801 -9.757 1.00 89.12 195 THR A O 1
ATOM 1624 N N . VAL A 1 196 ? 10.337 -2.230 -10.051 1.00 87.56 196 VAL A N 1
ATOM 1625 C CA . VAL A 1 196 ? 9.833 -2.802 -8.800 1.00 87.56 196 VAL A CA 1
ATOM 1626 C C . VAL A 1 196 ? 8.863 -3.920 -9.089 1.00 87.56 196 VAL A C 1
ATOM 1628 O O . VAL A 1 196 ? 7.900 -3.755 -9.833 1.00 87.56 196 VAL A O 1
ATOM 1631 N N . CYS A 1 197 ? 9.090 -5.052 -8.447 1.00 90.25 197 CYS A N 1
ATOM 1632 C CA . CYS A 1 197 ? 8.205 -6.193 -8.452 1.00 90.25 197 CYS A CA 1
ATOM 1633 C C . CYS A 1 197 ? 7.569 -6.351 -7.068 1.00 90.25 197 CYS A C 1
ATOM 1635 O O . CYS A 1 197 ? 8.241 -6.660 -6.089 1.00 90.25 197 CYS A O 1
ATOM 1637 N N . TYR A 1 198 ? 6.249 -6.209 -7.001 1.00 90.00 198 TYR A N 1
ATOM 1638 C CA . TYR A 1 198 ? 5.444 -6.546 -5.836 1.00 90.00 198 TYR A CA 1
ATOM 1639 C C . TYR A 1 198 ? 4.846 -7.938 -6.013 1.00 90.00 198 TYR A C 1
ATOM 1641 O O . TYR A 1 198 ? 4.019 -8.165 -6.898 1.00 90.00 198 TYR A O 1
ATOM 1649 N N . ARG A 1 199 ? 5.207 -8.871 -5.134 1.00 90.94 199 ARG A N 1
ATOM 1650 C CA . ARG A 1 199 ? 4.602 -10.203 -5.067 1.00 90.94 199 ARG A CA 1
ATOM 1651 C C . ARG A 1 199 ? 3.613 -10.274 -3.914 1.00 90.94 199 ARG A C 1
ATOM 1653 O O . ARG A 1 199 ? 4.008 -10.295 -2.749 1.00 90.94 199 ARG A O 1
ATOM 1660 N N . PHE A 1 200 ? 2.332 -10.389 -4.242 1.00 89.44 200 PHE A N 1
ATOM 1661 C CA . PHE A 1 200 ? 1.256 -10.481 -3.262 1.00 89.44 200 PHE A CA 1
ATOM 1662 C C . PHE A 1 200 ? 1.007 -11.925 -2.806 1.00 89.44 200 PHE A C 1
ATOM 1664 O O . PHE A 1 200 ? 1.200 -12.882 -3.565 1.00 89.44 200 PHE A O 1
ATOM 1671 N N . PRO A 1 201 ? 0.496 -12.119 -1.578 1.00 85.00 201 PRO A N 1
ATOM 1672 C CA . PRO A 1 201 ? 0.147 -13.449 -1.089 1.00 85.00 201 PRO A CA 1
ATOM 1673 C C . PRO A 1 201 ? -1.024 -14.077 -1.865 1.00 85.00 201 PRO A C 1
ATOM 1675 O O . PRO A 1 201 ? -1.083 -15.302 -1.999 1.00 85.00 201 PRO A O 1
ATOM 1678 N N . LEU A 1 202 ? -1.954 -13.264 -2.382 1.00 86.06 202 LEU A N 1
ATOM 1679 C CA . LEU A 1 202 ? -3.189 -13.698 -3.041 1.00 86.06 202 LEU A CA 1
ATOM 1680 C C . LEU A 1 202 ? -3.437 -12.881 -4.323 1.00 86.06 202 LEU A C 1
ATOM 1682 O O . LEU A 1 202 ? -3.188 -11.684 -4.350 1.00 86.06 202 LEU A O 1
ATOM 1686 N N . ALA A 1 203 ? -3.976 -13.507 -5.374 1.00 87.44 203 ALA A N 1
ATOM 1687 C CA . ALA A 1 203 ? -4.193 -12.826 -6.661 1.00 87.44 203 ALA A CA 1
ATOM 1688 C C . ALA A 1 203 ? -5.257 -11.715 -6.577 1.00 87.44 203 ALA A C 1
ATOM 1690 O O . ALA A 1 203 ? -5.058 -10.619 -7.073 1.00 87.44 203 ALA A O 1
ATOM 1691 N N . TRP A 1 204 ? -6.350 -11.933 -5.841 1.00 85.81 204 TRP A N 1
ATOM 1692 C CA . TRP A 1 204 ? -7.398 -10.910 -5.707 1.00 85.81 204 TRP A CA 1
ATOM 1693 C C . TRP A 1 204 ? -6.919 -9.636 -4.984 1.00 85.81 204 TRP A C 1
ATOM 1695 O O . TRP A 1 204 ? -7.486 -8.568 -5.190 1.00 85.81 204 TRP A O 1
ATOM 1705 N N . THR A 1 205 ? -5.883 -9.724 -4.133 1.00 86.19 205 THR A N 1
ATOM 1706 C CA . THR A 1 205 ? -5.273 -8.527 -3.525 1.00 86.19 205 THR A CA 1
ATOM 1707 C C . THR A 1 205 ? -4.422 -7.753 -4.525 1.00 86.19 205 THR A C 1
ATOM 1709 O O . THR A 1 205 ? -4.349 -6.533 -4.427 1.00 86.19 205 THR A O 1
ATOM 1712 N N . THR A 1 206 ? -3.829 -8.450 -5.498 1.00 89.56 206 THR A N 1
ATOM 1713 C CA . THR A 1 206 ? -3.122 -7.849 -6.634 1.00 89.56 206 THR A CA 1
ATOM 1714 C C . THR A 1 206 ? -4.093 -7.065 -7.506 1.00 89.56 206 THR A C 1
ATOM 1716 O O . THR A 1 206 ? -3.809 -5.913 -7.802 1.00 89.56 206 THR A O 1
ATOM 1719 N N . ASP A 1 207 ? -5.259 -7.627 -7.838 1.00 89.31 207 ASP A N 1
ATOM 1720 C CA . ASP A 1 207 ? -6.274 -6.932 -8.647 1.00 89.31 207 ASP A CA 1
ATOM 1721 C C . ASP A 1 207 ? -6.705 -5.613 -7.982 1.00 89.31 207 ASP A C 1
ATOM 1723 O O . ASP A 1 207 ? -6.625 -4.546 -8.582 1.00 89.31 207 ASP A O 1
ATOM 1727 N N . MET A 1 208 ? -7.041 -5.656 -6.687 1.00 87.62 208 MET A N 1
ATOM 1728 C CA . MET A 1 208 ? -7.417 -4.455 -5.928 1.00 87.62 208 MET A CA 1
ATOM 1729 C C . MET A 1 208 ? -6.296 -3.412 -5.839 1.00 87.62 208 MET A C 1
ATOM 1731 O O . MET A 1 208 ? -6.571 -2.210 -5.813 1.00 87.62 208 MET A O 1
ATOM 1735 N N . ALA A 1 209 ? -5.044 -3.859 -5.725 1.00 86.50 209 ALA A N 1
ATOM 1736 C CA . ALA A 1 209 ? -3.896 -2.964 -5.671 1.00 86.50 209 ALA A CA 1
ATOM 1737 C C . ALA A 1 209 ? -3.633 -2.337 -7.044 1.00 86.50 209 ALA A C 1
ATOM 1739 O O . ALA A 1 209 ? -3.411 -1.132 -7.130 1.00 86.50 209 ALA A O 1
ATOM 1740 N N . PHE A 1 210 ? -3.725 -3.117 -8.118 1.00 88.31 210 PHE A N 1
ATOM 1741 C CA . PHE A 1 210 ? -3.527 -2.626 -9.474 1.00 88.31 210 PHE A CA 1
ATOM 1742 C C . PHE A 1 210 ? -4.613 -1.621 -9.879 1.00 88.31 210 PHE A C 1
ATOM 1744 O O . PHE A 1 210 ? -4.279 -0.550 -10.374 1.00 88.31 210 PHE A O 1
ATOM 1751 N N . ASP A 1 211 ? -5.882 -1.880 -9.547 1.00 87.06 211 ASP A N 1
ATOM 1752 C CA . ASP A 1 211 ? -6.979 -0.918 -9.733 1.00 87.06 211 ASP A CA 1
ATOM 1753 C C . ASP A 1 211 ? -6.693 0.412 -9.010 1.00 87.06 211 ASP A C 1
ATOM 1755 O O . ASP A 1 211 ? -6.848 1.500 -9.570 1.00 87.06 211 ASP A O 1
ATOM 1759 N N . ALA A 1 212 ? -6.224 0.341 -7.758 1.00 82.50 212 ALA A N 1
ATOM 1760 C CA . ALA A 1 212 ? -5.867 1.531 -6.986 1.00 82.50 212 ALA A CA 1
ATOM 1761 C C . ALA A 1 212 ? -4.699 2.309 -7.616 1.00 82.50 212 ALA A C 1
ATOM 1763 O O . ALA A 1 212 ? -4.687 3.540 -7.561 1.00 82.50 212 ALA A O 1
ATOM 1764 N N . LEU A 1 213 ? -3.747 1.605 -8.231 1.00 79.12 213 LEU A N 1
ATOM 1765 C CA . LEU A 1 213 ? -2.610 2.192 -8.933 1.00 79.12 213 LEU A CA 1
ATOM 1766 C C . LEU A 1 213 ? -3.025 2.883 -10.249 1.00 79.12 213 LEU A C 1
ATOM 1768 O O . LEU A 1 213 ? -2.465 3.919 -10.597 1.00 79.12 213 LEU A O 1
ATOM 1772 N N . GLN A 1 214 ? -4.045 2.380 -10.949 1.00 76.75 214 GLN A N 1
ATOM 1773 C CA . GLN A 1 214 ? -4.578 3.015 -12.165 1.00 76.75 214 GLN A CA 1
ATOM 1774 C C . GLN A 1 214 ? -5.382 4.293 -11.873 1.00 76.75 214 GLN A C 1
ATOM 1776 O O . GLN A 1 214 ? -5.349 5.253 -12.644 1.00 76.75 214 GLN A O 1
ATOM 1781 N N . GLU A 1 215 ? -6.125 4.327 -10.760 1.00 72.06 215 GLU A N 1
ATOM 1782 C CA . GLU A 1 215 ? -6.976 5.472 -10.400 1.00 72.06 215 GLU A CA 1
ATOM 1783 C C . GLU A 1 215 ? -6.185 6.753 -10.096 1.00 72.06 215 GLU A C 1
ATOM 1785 O O . GLU A 1 215 ? -6.691 7.863 -10.262 1.00 72.06 215 GLU A O 1
ATOM 1790 N N . ASN A 1 216 ? -4.955 6.613 -9.610 1.00 63.94 216 ASN A N 1
ATOM 1791 C CA . ASN A 1 216 ? -3.978 7.687 -9.560 1.00 63.94 216 ASN A CA 1
ATOM 1792 C C . ASN A 1 216 ? -2.645 7.072 -9.958 1.00 63.94 216 ASN A C 1
ATOM 1794 O O . ASN A 1 216 ? -2.035 6.405 -9.128 1.00 63.94 216 ASN A O 1
ATOM 1798 N N . TRP A 1 217 ? -2.163 7.386 -11.165 1.00 59.72 217 TRP A N 1
ATOM 1799 C CA . TRP A 1 217 ? -0.842 7.017 -11.713 1.00 59.72 217 TRP A CA 1
ATOM 1800 C C . TRP A 1 217 ? 0.361 7.565 -10.912 1.00 59.72 217 TRP A C 1
ATOM 1802 O O . TRP A 1 217 ? 1.484 7.678 -11.392 1.00 59.72 217 TRP A O 1
ATOM 1812 N N . TYR A 1 218 ? 0.108 7.938 -9.665 1.00 55.41 218 TYR A N 1
ATOM 1813 C CA . TYR A 1 218 ? 1.000 8.493 -8.686 1.00 55.41 218 TYR A CA 1
ATOM 1814 C C . TYR A 1 218 ? 1.339 7.390 -7.686 1.00 55.41 218 TYR A C 1
ATOM 1816 O O . TYR A 1 218 ? 0.535 7.127 -6.795 1.00 55.41 218 TYR A O 1
ATOM 1824 N N . TYR A 1 219 ? 2.501 6.762 -7.882 1.00 44.25 219 TYR A N 1
ATOM 1825 C CA . TYR A 1 219 ? 3.469 6.267 -6.886 1.00 44.25 219 TYR A CA 1
ATOM 1826 C C . TYR A 1 219 ? 4.188 5.008 -7.392 1.00 44.25 219 TYR A C 1
ATOM 1828 O O . TYR A 1 219 ? 3.871 3.879 -7.033 1.00 44.25 219 TYR A O 1
ATOM 1836 N N . GLY A 1 220 ? 5.202 5.224 -8.224 1.00 37.94 220 GLY A N 1
ATOM 1837 C CA . GLY A 1 220 ? 6.371 4.358 -8.269 1.00 37.94 220 GLY A CA 1
ATOM 1838 C C . GLY A 1 220 ? 7.571 5.225 -7.913 1.00 37.94 220 GLY A C 1
ATOM 1839 O O . GLY A 1 220 ? 7.941 6.069 -8.716 1.00 37.94 220 GLY A O 1
ATOM 1840 N N . LEU A 1 221 ? 8.104 5.032 -6.702 1.00 40.53 221 LEU A N 1
ATOM 1841 C CA . LEU A 1 221 ? 9.460 5.389 -6.257 1.00 40.53 221 LEU A CA 1
ATOM 1842 C C . LEU A 1 221 ? 9.870 6.867 -6.354 1.00 40.53 221 LEU A C 1
ATOM 1844 O O . LEU A 1 221 ? 10.210 7.395 -7.408 1.00 40.53 221 LEU A O 1
ATOM 1848 N N . SER A 1 222 ? 9.990 7.481 -5.178 1.00 35.78 222 SER A N 1
ATOM 1849 C CA . SER A 1 222 ? 10.408 8.866 -4.928 1.00 35.78 222 SER A CA 1
ATOM 1850 C C . SER A 1 222 ? 9.354 9.935 -5.226 1.00 35.78 222 SER A C 1
ATOM 1852 O O . SER A 1 222 ? 8.559 9.863 -6.161 1.00 35.78 222 SER A O 1
ATOM 1854 N N . GLU A 1 223 ? 9.294 10.913 -4.326 1.00 39.44 223 GLU A N 1
ATOM 1855 C CA . GLU A 1 223 ? 8.338 12.007 -4.371 1.00 39.44 223 GLU A CA 1
ATOM 1856 C C . GLU A 1 223 ? 8.442 12.778 -5.700 1.00 39.44 223 GLU A C 1
ATOM 1858 O O . GLU A 1 223 ? 9.528 13.131 -6.147 1.00 39.44 223 GLU A O 1
ATOM 1863 N N . VAL A 1 224 ? 7.278 13.146 -6.247 1.00 41.09 224 VAL A N 1
ATOM 1864 C CA . VAL A 1 224 ? 7.094 14.212 -7.248 1.00 41.09 224 VAL A CA 1
ATOM 1865 C C . VAL A 1 224 ? 7.469 13.881 -8.695 1.00 41.09 224 VAL A C 1
ATOM 1867 O O . VAL A 1 224 ? 8.391 14.500 -9.189 1.00 41.09 224 VAL A O 1
ATOM 1870 N N . TYR A 1 225 ? 6.677 13.125 -9.472 1.00 48.19 225 TYR A N 1
ATOM 1871 C CA . TYR A 1 225 ? 6.697 13.320 -10.940 1.00 48.19 225 TYR A CA 1
ATOM 1872 C C . TYR A 1 225 ? 5.300 13.220 -11.568 1.00 48.19 225 TYR A C 1
ATOM 1874 O O . TYR A 1 225 ? 4.565 12.258 -11.381 1.00 48.19 225 TYR A O 1
ATOM 1882 N N . TRP A 1 226 ? 4.918 14.298 -12.255 1.00 46.34 226 TRP A N 1
ATOM 1883 C CA . TRP A 1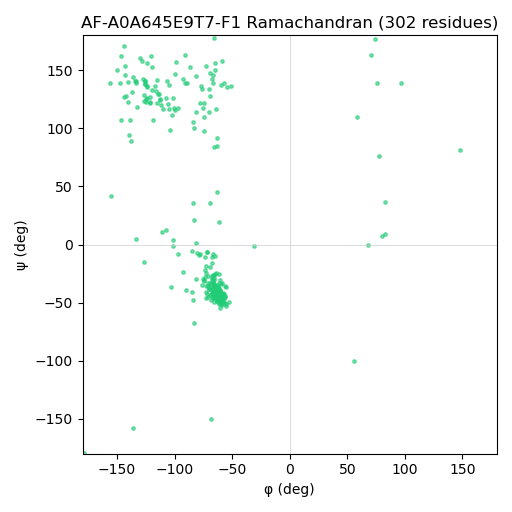 226 ? 3.602 14.529 -12.845 1.00 46.34 226 TRP A CA 1
ATOM 1884 C C . TRP A 1 226 ? 3.444 13.671 -14.097 1.00 46.34 226 TRP A C 1
ATOM 1886 O O . TRP A 1 226 ? 4.227 13.814 -15.037 1.00 46.34 226 TRP A O 1
ATOM 1896 N N . THR A 1 227 ? 2.435 12.810 -14.132 1.00 46.91 227 THR A N 1
ATOM 1897 C CA . THR A 1 227 ? 2.149 11.977 -15.299 1.00 46.91 227 THR A CA 1
ATOM 1898 C C . THR A 1 227 ? 0.748 12.271 -15.853 1.00 46.91 227 THR A C 1
ATOM 1900 O O . THR A 1 227 ? -0.112 12.795 -15.142 1.00 46.91 227 THR A O 1
ATOM 1903 N N . GLY A 1 228 ? 0.553 12.044 -17.161 1.00 52.62 228 GLY A N 1
ATOM 1904 C CA . GLY A 1 228 ? -0.727 12.225 -17.864 1.00 52.62 228 GLY A CA 1
ATOM 1905 C C . GLY A 1 228 ? -1.790 11.203 -17.431 1.00 52.62 228 GLY A C 1
ATOM 1906 O O . GLY A 1 228 ? -1.779 10.720 -16.310 1.00 52.62 228 GLY A O 1
ATOM 1907 N N . GLY A 1 229 ? -2.723 10.812 -18.294 1.00 63.38 229 GLY A N 1
ATOM 1908 C CA . GLY A 1 229 ? -3.468 9.558 -18.084 1.00 63.38 229 GLY A CA 1
ATOM 1909 C C . GLY A 1 229 ? -2.631 8.370 -18.570 1.00 63.38 229 GLY A C 1
ATOM 1910 O O . GLY A 1 229 ? -1.890 8.527 -19.539 1.00 63.38 229 GLY A O 1
ATOM 1911 N N . GLY A 1 230 ? -2.703 7.210 -17.917 1.00 75.00 230 GLY A N 1
ATOM 1912 C CA . GLY A 1 230 ? -2.168 5.962 -18.473 1.00 75.00 230 GLY A CA 1
ATOM 1913 C C . GLY A 1 230 ? -3.036 5.436 -19.622 1.00 75.00 230 GLY A C 1
ATOM 1914 O O . GLY A 1 230 ? -4.233 5.719 -19.694 1.00 75.00 230 GLY A O 1
ATOM 1915 N N . VAL A 1 231 ? -2.421 4.676 -20.525 1.00 83.00 231 VAL A N 1
ATOM 1916 C CA . VAL A 1 231 ? -3.033 4.065 -21.712 1.00 83.00 231 VAL A CA 1
ATOM 1917 C C . VAL A 1 231 ? -2.884 2.544 -21.608 1.00 83.00 231 VAL A C 1
ATOM 1919 O O . VAL A 1 231 ? -1.788 2.072 -21.292 1.00 83.00 231 VAL A O 1
ATOM 1922 N N . PRO A 1 232 ? -3.944 1.755 -21.851 1.00 88.56 232 PRO A N 1
ATOM 1923 C CA . PRO A 1 232 ? -3.838 0.302 -21.816 1.00 88.56 232 PRO A CA 1
ATOM 1924 C C . PRO A 1 232 ? -2.962 -0.200 -22.970 1.00 88.56 232 PRO A C 1
ATOM 1926 O O . PRO A 1 232 ? -3.029 0.318 -24.084 1.00 88.56 232 PRO A O 1
ATOM 1929 N N . VAL A 1 233 ? -2.157 -1.228 -22.708 1.00 89.06 233 VAL A N 1
ATOM 1930 C CA . VAL A 1 233 ? -1.346 -1.918 -23.716 1.00 89.06 233 VAL A CA 1
ATOM 1931 C C . VAL A 1 233 ? -2.057 -3.207 -24.108 1.00 89.06 233 VAL A C 1
ATOM 1933 O O . VAL A 1 233 ? -2.222 -4.108 -23.287 1.00 89.06 233 VAL A O 1
ATOM 1936 N N . GLU A 1 234 ? -2.455 -3.326 -25.373 1.00 89.75 234 GLU A N 1
ATOM 1937 C CA . GLU A 1 234 ? -3.012 -4.575 -25.895 1.00 89.75 234 GLU A CA 1
ATOM 1938 C C . GLU A 1 234 ? -1.910 -5.638 -25.999 1.00 89.75 234 GLU A C 1
ATOM 1940 O O . GLU A 1 234 ? -0.965 -5.511 -26.777 1.00 89.75 234 GLU A O 1
ATOM 1945 N N . THR A 1 235 ? -2.013 -6.700 -25.199 1.00 90.06 235 THR A N 1
ATOM 1946 C CA . THR A 1 235 ? -1.002 -7.759 -25.140 1.00 90.06 235 THR A CA 1
ATOM 1947 C C . THR A 1 235 ? -1.618 -9.105 -24.771 1.00 90.06 235 THR A C 1
ATOM 1949 O O . THR A 1 235 ? -2.623 -9.170 -24.072 1.00 90.06 235 THR A O 1
ATOM 1952 N N . GLY A 1 236 ? -1.008 -10.191 -25.255 1.00 88.88 236 GLY A N 1
ATOM 1953 C CA . GLY A 1 236 ? -1.307 -11.566 -24.836 1.00 88.88 236 GLY A CA 1
ATOM 1954 C C . GLY A 1 236 ? -0.205 -12.185 -23.974 1.00 88.88 236 GLY A C 1
ATOM 1955 O O . GLY A 1 236 ? -0.167 -13.403 -23.826 1.00 88.88 236 GLY A O 1
ATOM 1956 N N . LEU A 1 237 ? 0.739 -11.368 -23.497 1.00 89.50 237 LEU A N 1
ATOM 1957 C CA . LEU A 1 237 ? 1.931 -11.823 -22.778 1.00 89.50 237 LEU A CA 1
ATOM 1958 C C . LEU A 1 237 ? 1.750 -11.861 -21.255 1.00 89.50 237 LEU A C 1
ATOM 1960 O O . LEU A 1 237 ? 2.481 -12.586 -20.587 1.00 89.50 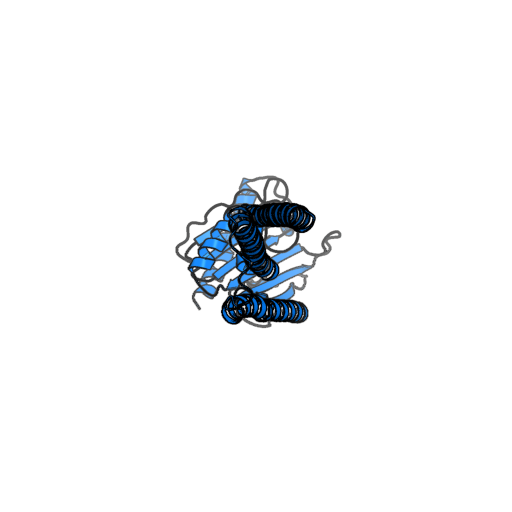237 LEU A O 1
ATOM 1964 N N . VAL A 1 238 ? 0.816 -11.068 -20.731 1.00 92.00 238 VAL A N 1
ATOM 1965 C CA . VAL A 1 238 ? 0.511 -10.881 -19.303 1.00 92.00 238 VAL A CA 1
ATOM 1966 C C . VAL A 1 238 ? -0.988 -10.639 -19.149 1.00 92.00 238 VAL A C 1
ATOM 1968 O O . VAL A 1 238 ? -1.643 -10.271 -20.129 1.00 92.00 238 VAL A O 1
ATOM 1971 N N . ASP A 1 239 ? -1.525 -10.813 -17.940 1.00 91.88 239 ASP A N 1
ATOM 1972 C CA . ASP A 1 239 ? -2.949 -10.570 -17.684 1.00 91.88 239 ASP A CA 1
ATOM 1973 C C . ASP A 1 239 ? -3.378 -9.130 -18.017 1.00 91.88 239 ASP A C 1
ATOM 1975 O O . ASP A 1 239 ? -4.457 -8.916 -18.573 1.00 91.88 239 ASP A O 1
ATOM 1979 N N . GLU A 1 240 ? -2.567 -8.134 -17.646 1.00 92.81 240 GLU A N 1
ATOM 1980 C CA . GLU A 1 240 ? -2.884 -6.726 -17.880 1.00 92.81 240 GLU A CA 1
ATOM 1981 C C . GLU A 1 240 ? -1.628 -5.851 -17.915 1.00 92.81 240 GLU A C 1
ATOM 1983 O O . GLU A 1 240 ? -0.721 -6.004 -17.096 1.00 92.81 240 GLU A O 1
ATOM 1988 N N . ALA A 1 241 ? -1.579 -4.901 -18.849 1.00 91.12 241 ALA A N 1
ATOM 1989 C CA . ALA A 1 241 ? -0.482 -3.951 -18.959 1.00 91.12 241 ALA A CA 1
ATOM 1990 C C . ALA A 1 241 ? -0.999 -2.557 -19.313 1.00 91.12 241 ALA A C 1
ATOM 1992 O O . ALA A 1 241 ? -1.892 -2.392 -20.143 1.00 91.12 241 ALA A O 1
ATOM 1993 N N . TRP A 1 242 ? -0.399 -1.551 -18.694 1.00 90.00 242 TRP A N 1
ATOM 1994 C CA . TRP A 1 242 ? -0.682 -0.146 -18.924 1.00 90.00 242 TRP A CA 1
ATOM 1995 C C . TRP A 1 242 ? 0.621 0.615 -19.044 1.00 90.00 242 TRP A C 1
ATOM 1997 O O . TRP A 1 242 ? 1.576 0.365 -18.315 1.00 90.00 242 TRP A O 1
ATOM 2007 N N . THR A 1 243 ? 0.655 1.569 -19.955 1.00 85.44 243 THR A N 1
ATOM 2008 C CA . THR A 1 243 ? 1.819 2.406 -20.186 1.00 85.44 243 THR A CA 1
ATOM 2009 C C . THR A 1 243 ? 1.458 3.866 -20.050 1.00 85.44 243 THR A C 1
ATOM 2011 O O . THR A 1 243 ? 0.314 4.280 -20.232 1.00 85.44 243 THR A O 1
ATOM 2014 N N . GLN A 1 244 ? 2.459 4.670 -19.749 1.00 77.12 244 GLN A N 1
ATOM 2015 C CA . GLN A 1 244 ? 2.305 6.094 -19.668 1.00 77.12 244 GLN A CA 1
ATOM 2016 C C . GLN A 1 244 ? 3.556 6.791 -20.189 1.00 77.12 244 GLN A C 1
ATOM 2018 O O . GLN A 1 244 ? 4.667 6.536 -19.725 1.00 77.12 244 GLN A O 1
ATOM 2023 N N . ALA A 1 245 ? 3.344 7.710 -21.130 1.00 65.00 245 ALA A N 1
ATOM 2024 C CA . ALA A 1 245 ? 4.285 8.786 -21.398 1.00 65.00 245 ALA A CA 1
ATOM 2025 C C . ALA A 1 245 ? 3.913 9.973 -20.485 1.00 65.00 245 ALA A C 1
ATOM 2027 O O . ALA A 1 245 ? 2.723 10.246 -20.284 1.00 65.00 245 ALA A O 1
ATOM 2028 N N . PRO A 1 246 ? 4.875 10.678 -19.881 1.00 57.81 246 PRO A N 1
ATOM 2029 C CA . PRO A 1 246 ? 4.593 11.887 -19.119 1.00 57.81 246 PRO A CA 1
ATOM 2030 C C . PRO A 1 246 ? 4.051 13.002 -20.030 1.00 57.81 246 PRO A C 1
ATOM 2032 O O . PRO A 1 246 ? 4.262 13.016 -21.240 1.00 57.81 246 PRO A O 1
ATOM 2035 N N . CYS A 1 247 ? 3.319 13.932 -19.416 1.00 51.84 247 CYS A N 1
ATOM 2036 C CA . CYS A 1 247 ? 2.692 15.089 -20.061 1.00 51.84 247 CYS A CA 1
ATOM 2037 C C . CYS A 1 247 ? 3.715 16.098 -20.632 1.00 51.84 247 CYS A C 1
ATOM 2039 O O . CYS A 1 247 ? 4.906 15.934 -20.380 1.00 51.84 247 CYS A O 1
ATOM 2041 N N . GLU A 1 248 ? 3.204 17.163 -21.284 1.00 49.62 248 GLU A N 1
ATOM 2042 C CA . GLU A 1 248 ? 3.820 18.332 -21.987 1.00 49.62 248 GLU A CA 1
ATOM 2043 C C . GLU A 1 248 ? 5.185 18.914 -21.518 1.00 49.62 248 GLU A C 1
ATOM 2045 O O . GLU A 1 248 ? 5.641 19.912 -22.064 1.00 49.62 248 GLU A O 1
ATOM 2050 N N . LYS A 1 249 ? 5.824 18.398 -20.464 1.00 51.62 249 LYS A N 1
ATOM 2051 C CA . LYS A 1 249 ? 7.036 18.956 -19.847 1.00 51.62 249 LYS A CA 1
ATOM 2052 C C . LYS A 1 249 ? 8.152 17.947 -19.549 1.00 51.62 249 LYS A C 1
ATOM 2054 O O . LYS A 1 249 ? 9.081 18.326 -18.848 1.00 51.62 249 LYS A O 1
ATOM 2059 N N . ASN A 1 250 ? 8.036 16.665 -19.922 1.00 57.28 250 ASN A N 1
ATOM 2060 C CA . ASN A 1 250 ? 9.042 15.649 -19.550 1.00 57.28 250 ASN A CA 1
ATOM 2061 C C . ASN A 1 250 ? 9.099 14.447 -20.505 1.00 57.28 250 ASN A C 1
ATOM 2063 O O . ASN A 1 250 ? 9.183 13.310 -20.058 1.00 57.28 250 ASN A O 1
ATOM 2067 N N . HIS A 1 251 ? 9.028 14.646 -21.812 1.00 61.62 251 HIS A N 1
ATOM 2068 C CA . HIS A 1 251 ? 8.659 13.575 -22.743 1.00 61.62 251 HIS A CA 1
ATOM 2069 C C . HIS A 1 251 ? 9.672 12.409 -22.890 1.00 61.62 251 HIS A C 1
ATOM 2071 O O . HIS A 1 251 ? 9.346 11.366 -23.446 1.00 61.62 251 HIS A O 1
ATOM 2077 N N . TRP A 1 252 ? 10.883 12.542 -22.358 1.00 63.72 252 TRP A N 1
ATOM 2078 C CA . TRP A 1 252 ? 11.982 11.560 -22.356 1.00 63.72 252 TRP A CA 1
ATOM 2079 C C . TRP A 1 252 ? 11.882 10.503 -21.241 1.00 63.72 252 TRP A C 1
ATOM 2081 O O . TRP A 1 252 ? 12.882 9.901 -20.834 1.00 63.72 252 TRP A O 1
ATOM 2091 N N . ARG A 1 253 ? 10.679 10.295 -20.696 1.00 74.31 253 ARG A N 1
ATOM 2092 C CA . ARG A 1 253 ? 10.419 9.323 -19.625 1.00 74.31 253 ARG A CA 1
ATOM 2093 C C . ARG A 1 253 ? 9.268 8.402 -19.995 1.00 74.31 253 ARG A C 1
ATOM 2095 O O . ARG A 1 253 ? 8.428 8.727 -20.824 1.00 74.31 253 ARG A O 1
ATOM 2102 N N . PHE A 1 254 ? 9.230 7.250 -19.355 1.00 82.88 254 PHE A N 1
ATOM 2103 C CA . PHE A 1 254 ? 8.310 6.168 -19.646 1.00 82.88 254 PHE A CA 1
ATOM 2104 C C . PHE A 1 254 ? 7.984 5.424 -18.358 1.00 82.88 254 PHE A C 1
ATOM 2106 O O . PHE A 1 254 ? 8.875 5.152 -17.553 1.00 82.88 254 PHE A O 1
ATOM 2113 N N . ALA A 1 255 ? 6.717 5.062 -18.187 1.00 84.44 255 ALA A N 1
ATOM 2114 C CA . ALA A 1 255 ? 6.301 4.120 -17.165 1.00 84.44 255 ALA A CA 1
ATOM 2115 C C . ALA A 1 255 ? 5.501 2.971 -17.790 1.00 84.44 255 ALA A C 1
ATOM 2117 O O . ALA A 1 255 ? 4.653 3.182 -18.663 1.00 84.44 255 ALA A O 1
ATOM 2118 N N . LEU A 1 256 ? 5.771 1.756 -17.326 1.00 88.31 256 LEU A N 1
ATOM 2119 C CA . LEU A 1 256 ? 5.045 0.537 -17.655 1.00 88.31 256 LEU A CA 1
ATOM 2120 C C . LEU A 1 256 ? 4.607 -0.134 -16.364 1.00 88.31 256 LEU A C 1
ATOM 2122 O O . LEU A 1 256 ? 5.411 -0.368 -15.467 1.00 88.31 256 LEU A O 1
ATOM 2126 N N . TYR A 1 257 ? 3.329 -0.456 -16.294 1.00 89.56 257 TYR A N 1
ATOM 2127 C CA . TYR A 1 257 ? 2.695 -1.105 -15.165 1.00 89.56 257 TYR A CA 1
ATOM 2128 C C . TYR A 1 257 ? 2.089 -2.404 -15.664 1.00 89.56 257 TYR A C 1
ATOM 2130 O O . TYR A 1 257 ? 1.287 -2.403 -16.596 1.00 89.56 257 TYR A O 1
ATOM 2138 N N . ILE A 1 258 ? 2.491 -3.511 -15.064 1.00 92.50 258 ILE A N 1
ATOM 2139 C CA . ILE A 1 258 ? 2.085 -4.855 -15.455 1.00 92.50 258 ILE A CA 1
ATOM 2140 C C . ILE A 1 258 ? 1.472 -5.537 -14.247 1.00 92.50 258 ILE A C 1
ATOM 2142 O O . ILE A 1 258 ? 2.023 -5.479 -13.147 1.00 92.50 258 ILE A O 1
ATOM 2146 N N . ARG A 1 259 ? 0.363 -6.228 -14.475 1.00 93.31 259 ARG A N 1
ATOM 2147 C CA . ARG A 1 259 ? -0.222 -7.183 -13.546 1.00 93.31 259 ARG A CA 1
ATOM 2148 C C . ARG A 1 259 ? -0.190 -8.554 -14.197 1.00 93.31 259 ARG A C 1
ATOM 2150 O O . ARG A 1 259 ? -0.608 -8.702 -15.344 1.00 93.31 259 ARG A O 1
ATOM 2157 N N . ASP A 1 260 ? 0.277 -9.544 -13.450 1.00 93.44 260 ASP A N 1
ATOM 2158 C CA . ASP A 1 260 ? 0.235 -10.938 -13.882 1.00 93.44 260 ASP A CA 1
ATOM 2159 C C . ASP A 1 260 ? 0.041 -11.863 -12.675 1.00 93.44 260 ASP A C 1
ATOM 2161 O O . ASP A 1 260 ? 0.920 -12.018 -11.818 1.00 93.44 260 ASP A O 1
ATOM 2165 N N . GLY A 1 261 ? -1.161 -12.426 -12.537 1.00 92.38 261 GLY A N 1
ATOM 2166 C CA . GLY A 1 261 ? -1.552 -13.254 -11.401 1.00 92.38 261 GLY A CA 1
ATOM 2167 C C . GLY A 1 261 ? -1.385 -12.565 -10.039 1.00 92.38 261 GLY A C 1
ATOM 2168 O O . GLY A 1 261 ? -2.257 -11.833 -9.582 1.00 92.38 261 GLY A O 1
ATOM 2169 N N . ARG A 1 262 ? -0.292 -12.880 -9.331 1.00 92.12 262 ARG A N 1
ATOM 2170 C CA . ARG A 1 262 ? 0.023 -12.327 -7.994 1.00 92.12 262 ARG A CA 1
ATOM 2171 C C . ARG A 1 262 ? 1.057 -11.206 -8.021 1.00 92.12 262 ARG A C 1
ATOM 2173 O O . ARG A 1 262 ? 1.418 -10.691 -6.961 1.00 92.12 262 ARG A O 1
ATOM 2180 N N . TYR A 1 263 ? 1.563 -10.877 -9.198 1.00 92.19 263 TYR A N 1
ATOM 2181 C CA . TYR A 1 263 ? 2.648 -9.934 -9.376 1.00 92.19 263 TYR A CA 1
ATOM 2182 C C . TYR A 1 263 ? 2.110 -8.612 -9.908 1.00 92.19 263 TYR A C 1
ATOM 2184 O O . TYR A 1 263 ? 1.269 -8.589 -10.807 1.00 92.19 263 TYR A O 1
ATOM 2192 N N . ILE A 1 264 ? 2.617 -7.517 -9.350 1.00 92.06 264 ILE A N 1
ATOM 2193 C CA . ILE A 1 264 ? 2.576 -6.200 -9.980 1.00 92.06 264 ILE A CA 1
ATOM 2194 C C . ILE A 1 264 ? 4.018 -5.816 -10.260 1.00 92.06 264 ILE A C 1
ATOM 2196 O O . ILE A 1 264 ? 4.817 -5.754 -9.330 1.00 92.06 264 ILE A O 1
ATOM 2200 N N . VAL A 1 265 ? 4.346 -5.552 -11.519 1.00 91.25 265 VAL A N 1
ATOM 2201 C CA . VAL A 1 265 ? 5.658 -5.041 -11.908 1.00 91.25 265 VAL A CA 1
ATOM 2202 C C . VAL A 1 265 ? 5.490 -3.623 -12.419 1.00 91.25 265 VAL A C 1
ATOM 2204 O O . VAL A 1 265 ? 4.683 -3.367 -13.312 1.00 91.25 265 VAL A O 1
ATOM 2207 N N . THR A 1 266 ? 6.235 -2.693 -11.841 1.00 88.75 266 THR A N 1
ATOM 2208 C CA . THR A 1 266 ? 6.297 -1.308 -12.293 1.00 88.75 266 THR A CA 1
ATOM 2209 C C . THR A 1 266 ? 7.698 -1.048 -12.819 1.00 88.75 266 THR A C 1
ATOM 2211 O O . THR A 1 266 ? 8.688 -1.373 -12.171 1.00 88.75 266 THR A O 1
ATOM 2214 N N . THR A 1 267 ? 7.792 -0.492 -14.018 1.00 88.06 267 THR A N 1
ATOM 2215 C CA . THR A 1 267 ? 9.063 -0.141 -14.641 1.00 88.06 267 THR A CA 1
ATOM 2216 C C . THR A 1 267 ? 9.019 1.312 -15.052 1.00 88.06 267 THR A C 1
ATOM 2218 O O . THR A 1 267 ? 8.157 1.728 -15.821 1.00 88.06 267 THR A O 1
ATOM 2221 N N . PHE A 1 268 ? 9.976 2.076 -14.552 1.00 85.88 268 PHE A N 1
ATOM 2222 C CA . PHE A 1 268 ? 10.239 3.444 -14.938 1.00 85.88 268 PHE A CA 1
ATOM 2223 C C . PHE A 1 268 ? 11.522 3.484 -15.761 1.00 85.88 268 PHE A C 1
ATOM 2225 O O . PHE A 1 268 ? 12.560 2.991 -15.325 1.00 85.88 268 PHE A O 1
ATOM 2232 N N . TYR A 1 269 ? 11.448 4.068 -16.951 1.00 85.25 269 TYR A N 1
ATOM 2233 C CA . TYR A 1 269 ? 12.592 4.265 -17.829 1.00 85.25 269 TYR A CA 1
ATOM 2234 C C . TYR A 1 269 ? 12.707 5.732 -18.210 1.00 85.25 269 TYR A C 1
ATOM 2236 O O . TYR A 1 269 ? 11.718 6.404 -18.504 1.00 85.25 269 TYR A O 1
ATOM 2244 N N . LEU A 1 270 ? 13.930 6.229 -18.209 1.00 81.25 270 LEU A N 1
ATOM 2245 C CA . LEU A 1 270 ? 14.242 7.624 -18.419 1.00 81.25 270 LEU A CA 1
ATOM 2246 C C . LEU A 1 270 ? 15.528 7.707 -19.239 1.00 81.25 270 LEU A C 1
ATOM 2248 O O . LEU A 1 270 ? 16.523 7.082 -18.888 1.00 81.25 270 LEU A O 1
ATOM 2252 N N . ASP A 1 271 ? 15.508 8.464 -20.336 1.00 80.06 271 ASP A N 1
ATOM 2253 C CA . ASP A 1 271 ? 16.656 8.590 -21.239 1.00 80.06 271 ASP A CA 1
ATOM 2254 C C . ASP A 1 271 ? 16.819 10.039 -21.709 1.00 80.06 271 ASP A C 1
ATOM 2256 O O . ASP A 1 271 ? 16.222 10.478 -22.691 1.00 80.06 271 ASP A O 1
ATOM 2260 N N . ARG A 1 272 ? 17.662 10.797 -21.000 1.00 76.56 272 ARG A N 1
ATOM 2261 C CA . ARG A 1 272 ? 17.922 12.218 -21.282 1.00 76.56 272 ARG A CA 1
ATOM 2262 C C . ARG A 1 272 ? 18.651 12.437 -22.605 1.00 76.56 272 ARG A C 1
ATOM 2264 O O . ARG A 1 272 ? 18.651 13.557 -23.108 1.00 76.56 272 ARG A O 1
ATOM 2271 N N . ALA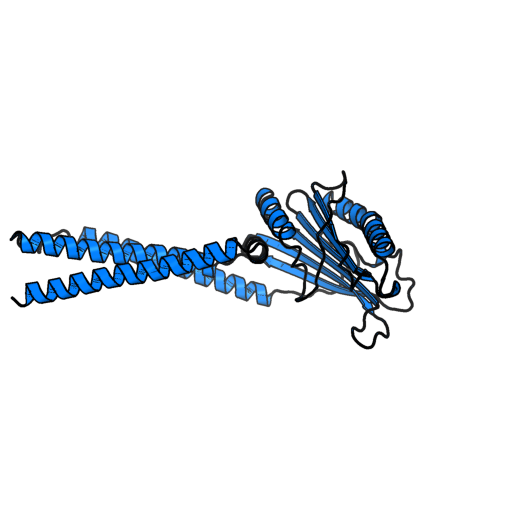 A 1 273 ? 19.256 11.399 -23.194 1.00 70.25 273 ALA A N 1
ATOM 2272 C CA . ALA A 1 273 ? 19.940 11.512 -24.483 1.00 70.25 273 ALA A CA 1
ATOM 2273 C C . ALA A 1 273 ? 18.978 11.868 -25.625 1.00 70.25 273 ALA A C 1
ATOM 2275 O O . ALA A 1 273 ? 19.396 12.441 -26.629 1.00 70.25 273 ALA A O 1
ATOM 2276 N N . TYR A 1 274 ? 17.696 11.542 -25.462 1.00 65.88 274 TYR A N 1
ATOM 2277 C CA . TYR A 1 274 ? 16.664 11.848 -26.441 1.00 65.88 274 TYR A CA 1
ATOM 2278 C C . TYR A 1 274 ? 16.190 13.316 -26.409 1.00 65.88 274 TYR A C 1
ATOM 2280 O O . TYR A 1 274 ? 15.501 13.741 -27.334 1.00 65.88 274 TYR A O 1
ATOM 2288 N N . GLY A 1 275 ? 16.627 14.113 -25.421 1.00 61.81 275 GLY A N 1
ATOM 2289 C CA . GLY A 1 275 ? 16.248 15.521 -25.260 1.00 61.81 275 GLY A CA 1
ATOM 2290 C C . GLY A 1 275 ? 14.817 15.714 -24.745 1.00 61.81 275 GLY A C 1
ATOM 2291 O O . GLY A 1 275 ? 14.082 14.752 -24.543 1.00 61.81 275 GLY A O 1
ATOM 2292 N N . ASP A 1 276 ? 14.409 16.965 -24.506 1.00 62.59 276 ASP A N 1
ATOM 2293 C CA . ASP A 1 276 ? 12.999 17.258 -24.222 1.00 62.59 276 ASP A CA 1
ATOM 2294 C C . ASP A 1 276 ? 12.208 17.180 -25.531 1.00 62.59 276 ASP A C 1
ATOM 2296 O O . ASP A 1 276 ? 12.515 17.906 -26.481 1.00 62.59 276 ASP A O 1
ATOM 2300 N N . PHE A 1 277 ? 11.246 16.256 -25.633 1.00 61.28 277 PHE A N 1
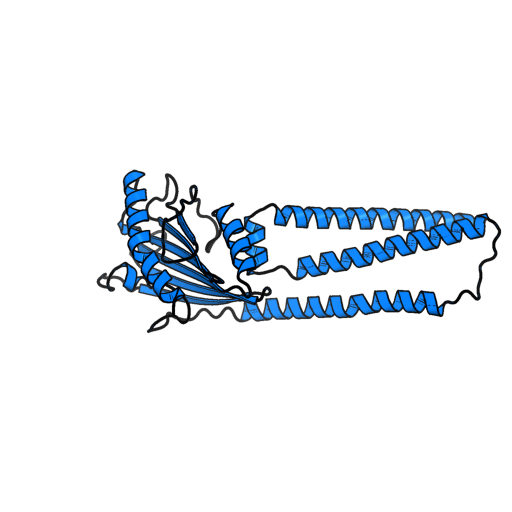ATOM 2301 C CA . PHE A 1 277 ? 10.414 16.186 -26.833 1.00 61.28 277 PHE A CA 1
ATOM 2302 C C . PHE A 1 277 ? 9.281 17.200 -26.710 1.00 61.28 277 PHE A C 1
ATOM 2304 O O . PHE A 1 277 ? 8.273 16.904 -26.101 1.00 61.28 277 PHE A O 1
ATOM 2311 N N . ASP A 1 278 ? 9.374 18.365 -27.340 1.00 63.78 278 ASP A N 1
ATOM 2312 C CA . ASP A 1 278 ? 8.225 19.288 -27.392 1.00 63.78 278 ASP A CA 1
ATOM 2313 C C . ASP A 1 278 ? 7.043 18.730 -28.233 1.00 63.78 278 ASP A C 1
ATOM 2315 O O . ASP A 1 278 ? 5.960 19.317 -28.264 1.00 63.78 278 ASP A O 1
ATOM 2319 N N . ASP A 1 279 ? 7.246 17.605 -28.934 1.00 72.25 279 ASP A N 1
ATOM 2320 C CA . ASP A 1 279 ? 6.290 16.968 -29.845 1.00 72.25 279 ASP A CA 1
ATOM 2321 C C . ASP A 1 279 ? 5.641 15.706 -29.224 1.00 72.25 279 ASP A C 1
ATOM 2323 O O . ASP A 1 279 ? 6.334 14.708 -28.973 1.00 72.25 279 ASP A O 1
ATOM 2327 N N . PRO A 1 280 ? 4.308 15.700 -29.014 1.00 75.31 280 PRO A N 1
ATOM 2328 C CA . PRO A 1 280 ? 3.567 14.536 -28.533 1.00 75.31 280 PRO A CA 1
ATOM 2329 C C . PRO A 1 280 ? 3.736 13.271 -29.384 1.00 75.31 280 PRO A C 1
ATOM 2331 O O . PRO A 1 280 ? 3.794 12.185 -28.814 1.00 75.31 280 PRO A O 1
ATOM 2334 N N . GLU A 1 281 ? 3.853 13.375 -30.713 1.00 78.44 281 GLU A N 1
ATOM 2335 C CA . GLU A 1 281 ? 3.983 12.196 -31.587 1.00 78.44 281 GLU A CA 1
ATOM 2336 C C . GLU A 1 281 ? 5.316 11.473 -31.353 1.00 78.44 281 GLU A C 1
ATOM 2338 O O . GLU A 1 281 ? 5.387 10.242 -31.348 1.00 78.44 281 GLU A O 1
ATOM 2343 N N . VAL A 1 282 ? 6.381 12.234 -31.092 1.00 77.38 282 VAL A N 1
ATOM 2344 C CA . VAL A 1 282 ? 7.705 11.680 -30.781 1.00 77.38 282 VAL A CA 1
ATOM 2345 C C . VAL A 1 282 ? 7.702 11.016 -29.403 1.00 77.38 282 VAL A C 1
ATOM 2347 O O . VAL A 1 282 ? 8.287 9.945 -29.234 1.00 77.38 282 VAL A O 1
ATOM 2350 N N . ALA A 1 283 ? 6.994 11.601 -28.435 1.00 76.06 283 ALA A N 1
ATOM 2351 C CA . ALA A 1 283 ? 6.821 11.022 -27.106 1.00 76.06 283 ALA A CA 1
ATOM 2352 C C . ALA A 1 283 ? 6.023 9.706 -27.141 1.00 76.06 283 ALA A C 1
ATOM 2354 O O . ALA A 1 283 ? 6.379 8.742 -26.461 1.00 76.06 283 ALA A O 1
ATOM 2355 N N . GLU A 1 284 ? 4.969 9.641 -27.959 1.00 79.19 284 GLU A N 1
ATOM 2356 C CA . GLU A 1 284 ? 4.205 8.411 -28.190 1.00 79.19 284 GLU A CA 1
ATOM 2357 C C . GLU A 1 284 ? 5.056 7.340 -28.877 1.00 79.19 284 GLU A C 1
ATOM 2359 O O . GLU A 1 284 ? 5.080 6.198 -28.421 1.00 79.19 284 GLU A O 1
ATOM 2364 N N . ALA A 1 285 ? 5.828 7.706 -29.902 1.00 82.50 285 ALA A N 1
ATOM 2365 C CA . ALA A 1 285 ? 6.724 6.771 -30.575 1.00 82.50 285 ALA A CA 1
ATOM 2366 C C . ALA A 1 285 ? 7.813 6.228 -29.633 1.00 82.50 285 ALA A C 1
ATOM 2368 O O . ALA A 1 285 ? 8.136 5.040 -29.678 1.00 82.50 285 ALA A O 1
ATOM 2369 N N . PHE A 1 286 ? 8.372 7.075 -28.762 1.00 82.19 286 PHE A N 1
ATOM 2370 C CA . PHE A 1 286 ? 9.324 6.656 -27.732 1.00 82.19 286 PHE A CA 1
ATOM 2371 C C . PHE A 1 286 ? 8.683 5.681 -26.738 1.00 82.19 286 PHE A C 1
ATOM 2373 O O . PHE A 1 286 ? 9.242 4.615 -26.475 1.00 82.19 286 PHE A O 1
ATOM 2380 N N . ARG A 1 287 ? 7.480 5.999 -26.242 1.00 83.19 287 ARG A N 1
ATOM 2381 C CA . ARG A 1 287 ? 6.700 5.115 -25.367 1.00 83.19 287 ARG A CA 1
ATOM 2382 C C . ARG A 1 287 ? 6.485 3.752 -26.011 1.00 83.19 287 ARG A C 1
ATOM 2384 O O . ARG A 1 287 ? 6.788 2.744 -25.382 1.00 83.19 287 ARG A O 1
ATOM 2391 N N . ASP A 1 288 ? 5.997 3.715 -27.245 1.00 85.69 288 ASP A N 1
ATOM 2392 C CA . ASP A 1 288 ? 5.668 2.464 -27.930 1.00 85.69 288 ASP A CA 1
ATOM 2393 C C . ASP A 1 288 ? 6.924 1.610 -28.151 1.00 85.69 288 ASP A C 1
ATOM 2395 O O . ASP A 1 288 ? 6.917 0.414 -27.862 1.00 85.69 288 ASP A O 1
ATOM 2399 N N . GLN A 1 289 ? 8.051 2.231 -28.517 1.00 85.88 289 GLN A N 1
ATOM 2400 C CA . GLN A 1 289 ? 9.343 1.541 -28.594 1.00 85.88 289 GLN A CA 1
ATOM 2401 C C . GLN A 1 289 ? 9.791 0.968 -27.243 1.00 85.88 289 GLN A C 1
ATOM 2403 O O . GLN A 1 289 ? 10.351 -0.130 -27.193 1.00 85.88 289 GLN A O 1
ATOM 2408 N N . CYS A 1 290 ? 9.580 1.693 -26.143 1.00 86.50 290 CYS A N 1
ATOM 2409 C CA . CYS A 1 290 ? 9.876 1.194 -24.803 1.00 86.50 290 CYS A CA 1
ATOM 2410 C C . CYS A 1 290 ? 8.972 0.011 -24.430 1.00 86.50 290 CYS A C 1
ATOM 2412 O O . CYS A 1 290 ? 9.483 -0.987 -23.920 1.00 86.50 290 CYS A O 1
ATOM 2414 N N . VAL A 1 291 ? 7.667 0.071 -24.731 1.00 89.06 291 VAL A N 1
ATOM 2415 C CA . VAL A 1 291 ? 6.735 -1.052 -24.519 1.00 89.06 291 VAL A CA 1
ATOM 2416 C C . VAL A 1 291 ? 7.197 -2.285 -25.292 1.00 89.06 291 VAL A C 1
ATOM 2418 O O . VAL A 1 291 ? 7.352 -3.349 -24.694 1.00 89.06 291 VAL A O 1
ATOM 2421 N N . GLU A 1 292 ? 7.466 -2.148 -26.592 1.00 90.44 292 GLU A N 1
ATOM 2422 C CA . GLU A 1 292 ? 7.869 -3.260 -27.463 1.00 90.44 292 GLU A CA 1
ATOM 2423 C C . GLU A 1 292 ? 9.168 -3.938 -27.008 1.00 90.44 292 GLU A C 1
ATOM 2425 O O . GLU A 1 292 ? 9.337 -5.143 -27.200 1.00 90.44 292 GLU A O 1
ATOM 2430 N N . LYS A 1 293 ? 10.080 -3.188 -26.379 1.00 88.94 293 LYS A N 1
ATOM 2431 C CA . LYS A 1 293 ? 11.351 -3.715 -25.865 1.00 88.94 293 LYS A CA 1
ATOM 2432 C C . LYS A 1 293 ? 11.223 -4.343 -24.480 1.00 88.94 293 LYS A C 1
ATOM 2434 O O . LYS A 1 293 ? 11.744 -5.430 -24.250 1.00 88.94 293 LYS A O 1
ATOM 2439 N N . ILE A 1 294 ? 10.574 -3.652 -23.545 1.00 90.75 294 ILE A N 1
ATOM 2440 C CA . ILE A 1 294 ? 10.604 -3.998 -22.116 1.00 90.75 294 ILE A CA 1
ATOM 2441 C C . ILE A 1 294 ? 9.548 -5.055 -21.779 1.00 90.75 294 ILE A C 1
ATOM 2443 O O . ILE A 1 294 ? 9.836 -5.993 -21.032 1.00 90.75 294 ILE A O 1
ATOM 2447 N N . LEU A 1 295 ? 8.339 -4.946 -22.341 1.00 92.69 295 LEU A N 1
ATOM 2448 C CA . LEU A 1 295 ? 7.224 -5.829 -21.989 1.00 92.69 295 LEU A CA 1
ATOM 2449 C C . LEU A 1 295 ? 7.527 -7.316 -22.258 1.00 92.69 295 LEU A C 1
ATOM 2451 O O . LEU A 1 295 ? 7.268 -8.125 -21.365 1.00 92.69 295 LEU A O 1
ATOM 2455 N N . PRO A 1 296 ? 8.111 -7.718 -23.407 1.00 92.19 296 PRO A N 1
ATOM 2456 C CA . PRO A 1 296 ? 8.435 -9.125 -23.644 1.00 92.19 296 PRO A CA 1
ATOM 2457 C C . PRO A 1 296 ? 9.467 -9.687 -22.660 1.00 92.19 296 PRO A C 1
ATOM 2459 O O . PRO A 1 296 ? 9.342 -10.838 -22.244 1.00 92.19 296 PRO A O 1
ATOM 2462 N N . LEU A 1 297 ? 10.452 -8.878 -22.251 1.00 91.19 297 LEU A N 1
ATOM 2463 C CA . LEU A 1 297 ? 11.473 -9.283 -21.280 1.00 91.19 297 LEU A CA 1
ATOM 2464 C C . LEU A 1 297 ? 10.861 -9.529 -19.896 1.00 91.19 297 LEU A C 1
ATOM 2466 O O . LEU A 1 297 ? 11.185 -10.521 -19.244 1.00 91.19 297 LEU A O 1
ATOM 2470 N N . LEU A 1 298 ? 9.951 -8.656 -19.451 1.00 91.00 298 LEU A N 1
ATOM 2471 C CA . LEU A 1 298 ? 9.236 -8.835 -18.183 1.00 91.00 298 LEU A CA 1
ATOM 2472 C C . LEU A 1 298 ? 8.301 -10.039 -18.220 1.00 91.00 298 LEU A C 1
ATOM 2474 O O . LEU A 1 298 ? 8.333 -10.864 -17.310 1.00 91.00 298 LEU A O 1
ATOM 2478 N N . ALA A 1 299 ? 7.521 -10.182 -19.290 1.00 89.88 299 ALA A N 1
ATOM 2479 C CA . ALA A 1 299 ? 6.606 -11.304 -19.449 1.00 89.88 299 ALA A CA 1
ATOM 2480 C C . ALA A 1 299 ? 7.338 -12.653 -19.460 1.00 89.88 299 ALA A C 1
ATOM 2482 O O . ALA A 1 299 ? 6.879 -13.619 -18.855 1.00 89.88 299 ALA A O 1
ATOM 2483 N N . GLN A 1 300 ? 8.507 -12.734 -20.103 1.00 89.31 300 GLN A N 1
ATOM 2484 C CA . GLN A 1 300 ? 9.322 -13.948 -20.077 1.00 89.31 300 GLN A CA 1
ATOM 2485 C C . GLN A 1 300 ? 9.739 -14.325 -18.649 1.00 89.31 300 GLN A C 1
ATOM 2487 O O . GLN A 1 300 ? 9.731 -15.506 -18.308 1.00 89.31 300 GLN A O 1
ATOM 2492 N N . ARG A 1 301 ? 10.085 -13.336 -17.819 1.00 88.44 301 ARG A N 1
ATOM 2493 C CA . ARG A 1 301 ? 10.508 -13.553 -16.429 1.00 88.44 301 ARG A CA 1
ATOM 2494 C C . ARG A 1 301 ? 9.357 -13.882 -15.487 1.00 88.44 301 ARG A C 1
ATOM 2496 O O . ARG A 1 301 ? 9.569 -14.600 -14.523 1.00 88.44 301 ARG A O 1
ATOM 2503 N N . LEU A 1 302 ? 8.158 -13.379 -15.765 1.00 85.75 302 LEU A N 1
ATOM 2504 C CA . LEU A 1 302 ? 6.947 -13.713 -15.010 1.00 85.75 302 LEU A CA 1
ATOM 2505 C C . LEU A 1 302 ? 6.471 -15.155 -15.265 1.00 85.75 302 LEU A C 1
ATOM 2507 O O . LEU A 1 302 ? 5.870 -15.769 -14.388 1.00 85.75 302 LEU A O 1
ATOM 2511 N N . ASN A 1 303 ? 6.788 -15.712 -16.440 1.00 76.31 303 ASN A N 1
ATOM 2512 C CA . ASN A 1 303 ? 6.452 -17.087 -16.829 1.00 76.31 303 ASN A CA 1
ATOM 2513 C C . ASN A 1 303 ? 7.461 -18.160 -16.356 1.00 76.31 303 ASN A C 1
ATOM 2515 O O . ASN A 1 303 ? 7.226 -19.347 -16.604 1.00 76.31 303 ASN A O 1
ATOM 2519 N N . GLY A 1 304 ? 8.589 -17.765 -15.753 1.00 57.88 304 GLY A N 1
ATOM 2520 C CA . GLY A 1 304 ? 9.661 -18.660 -15.284 1.00 57.88 304 GLY A CA 1
ATOM 2521 C C . GLY A 1 304 ? 9.523 -19.036 -13.817 1.00 57.88 304 GLY A C 1
ATOM 2522 O O . GLY A 1 304 ? 9.714 -20.236 -13.511 1.00 57.88 304 GLY A O 1
#

Organism: NCBI:txid1076179

Sequence (304 aa):
MEQAASLRKLHRGSCWGFWIMLAVFLALAGFQVWTYLYSYRRFDYLVNGNVTDVYWFLFYVLELQNSLRHWRNIRRLRKRLAGGEPLDHHADYRAAHRHYALTAYWKLPLWLLLVAALIAQTAHEYRDDVHPLPEGATDFPAVRLEEVRGGLTGENAIWGETRHEWTMTGVVADEIREWEYADDVETGSQVELNTVCYRFPLAWTTDMAFDALQENWYYGLSEVYWTGGGVPVETGLVDEAWTQAPCEKNHWRFALYIRDGRYIVTTFYLDRAYGDFDDPEVAEAFRDQCVEKILPLLAQRLNG